Protein AF-A0A1F9BXY5-F1 (afdb_monomer_lite)

Sequence (363 aa):
MAEPPRPESQDQPPSSEATSPSQEPRFDEAEFLRKTFDRSIQEMERSRTFFEKLLKWTYGSLALLITVGIGLFGFFWFKSWSDVKKQMEDELTKTKGAIVEEGRKTIAETENDIRDKAANIFKEESIKKYVREIAKEKTESELSGLIKQAVNDKVAAQIKAEEPQIRNTVISESKKAVADLNPFISSEVRAEVQKQSSESLEPLRQQVENYQEVLNVSTMALLARNGDGVAYDQIQRIAASATKDSVTKVICLSTINQIFVEMNSGIYAGRSFTEERSVEEMNKLLDDPNAIIRWAAVDGLAGKKDKSIVPKLIIICNQDKYLWVRRAAYEALRQLTNQKFENFRQDQWNKWWEQNKESWPPK

Secondary structure (DSSP, 8-state):
-PPPPPPP-PPPPP--------------HHHHHHHHHHHHHHHHHHHHHHHHHHHHHHHHHHHHHHHHHHHHHHHSSSSSSHHHHHHHHHHHTTSSSSSSSSSSSSSSSSHHHHHHHHHHHTT-HHHHHHHHHHHHHHHHHHHHHHHHHHHHHHHHHHHHHHHHHHHHHHHHHHHHHHHHHHHHHHHHHHHHHHHHHHHHHHHHHHHHHHHHHHHHHHHHHHHHHTTBHHHHHHHHHHHHSS-SS-HHHHHHHHHHHHHHHHHHSGGG-----SS---HHHHHHHTT-S-HHHHHHHHHHHHHTT-GGGHHHHHHHHHH-SBHHHHHHHHHHHHHHH---PPTT-HHHHHHHHHHHGGG-S--

Foldseek 3Di:
DDDDDDDDDDDDDDPDPPPDPPPDPDPPVVVVVVVVVVVVVVVVVVVVVVVVVVVVVVVVVVVVVVVVVVVVVVVPPPDDPVVVVVVVVVVVVVVVPPPPPPPPPPPPPVPVVVVVVVVPPPPDPVVVVVCVVVVVVCCVPVVVVVVVVVVVVVVVVVCVVCVVVVVVVVVVVVVVVCVVCVVVVVVVVVVVVVVVCCVVCVVVVVVVVLVVLQVVLLVLLVCVLVFFPVSLVVLVVVLPDPPPDRPSNVSSVVSNVVSLVVLPDCVLPADADPDDDDLVRLLVQCPPPDLNSVRNSLQNNLVVLPQVCLVVLLVCLVDPRGLSSNQSSVVSNCSNVVDPDRRSPNVVSVVVCVVCVVCPPPD

Radius of gyration: 58.58 Å; chains: 1; bounding box: 116×78×179 Å

Structure (mmCIF, N/CA/C/O backbone):
data_AF-A0A1F9BXY5-F1
#
_entry.id   AF-A0A1F9BXY5-F1
#
loop_
_atom_site.group_PDB
_atom_site.id
_atom_site.type_symbol
_atom_site.label_atom_id
_atom_site.label_alt_id
_atom_site.label_comp_id
_atom_site.label_asym_id
_atom_site.label_entity_id
_atom_site.label_seq_id
_atom_site.pdbx_PDB_ins_code
_atom_site.Cartn_x
_atom_site.Cartn_y
_atom_site.Cartn_z
_atom_site.occupancy
_atom_site.B_iso_or_equiv
_atom_site.auth_seq_id
_atom_site.auth_comp_id
_atom_site.auth_asym_id
_atom_site.auth_atom_id
_atom_site.pdbx_PDB_model_num
ATOM 1 N N . MET A 1 1 ? -23.231 60.868 58.628 1.00 50.28 1 MET A N 1
ATOM 2 C CA . MET A 1 1 ? -22.861 59.441 58.516 1.00 50.28 1 MET A CA 1
ATOM 3 C C . MET A 1 1 ? -22.163 59.273 57.185 1.00 50.28 1 MET A C 1
ATOM 5 O O . MET A 1 1 ? -22.678 59.768 56.194 1.00 50.28 1 MET A O 1
ATOM 9 N N . ALA A 1 2 ? -20.940 58.756 57.235 1.00 46.72 2 ALA A N 1
ATOM 10 C CA . ALA A 1 2 ? -19.924 58.882 56.199 1.00 46.72 2 ALA A CA 1
ATOM 11 C C . ALA A 1 2 ? -20.180 57.971 54.990 1.00 46.72 2 ALA A C 1
ATOM 13 O O . ALA A 1 2 ? -20.586 56.821 55.138 1.00 46.72 2 ALA A O 1
ATOM 14 N N . GLU A 1 3 ? -19.918 58.528 53.814 1.00 55.94 3 GLU A N 1
ATOM 15 C CA . GLU A 1 3 ? -19.952 57.888 52.503 1.00 55.94 3 GLU A CA 1
ATOM 16 C C . GLU A 1 3 ? -18.684 57.023 52.323 1.00 55.94 3 GLU A C 1
ATOM 18 O O . GLU A 1 3 ? -17.586 57.500 52.632 1.00 55.94 3 GLU A O 1
ATOM 23 N N . PRO A 1 4 ? -18.787 55.749 51.902 1.00 67.19 4 PRO A N 1
ATOM 24 C CA . PRO A 1 4 ? -17.620 54.886 51.745 1.00 67.19 4 PRO A CA 1
ATOM 25 C C . PRO A 1 4 ? -16.850 55.184 50.442 1.00 67.19 4 PRO A C 1
ATOM 27 O O . PRO A 1 4 ? -17.446 55.610 49.450 1.00 67.19 4 PRO A O 1
ATOM 30 N N . PRO A 1 5 ? -15.523 54.951 50.421 1.00 65.25 5 PRO A N 1
ATOM 31 C CA . PRO A 1 5 ? -14.663 55.333 49.311 1.00 65.25 5 PRO A CA 1
ATOM 32 C C . PRO A 1 5 ? -14.839 54.426 48.086 1.00 65.25 5 PRO A C 1
ATOM 34 O O . PRO A 1 5 ? -15.021 53.213 48.179 1.00 65.25 5 PRO A O 1
ATOM 37 N N . ARG A 1 6 ? -14.752 55.069 46.920 1.00 58.41 6 ARG A N 1
ATOM 38 C CA . ARG A 1 6 ? -14.778 54.494 45.572 1.00 58.41 6 ARG A CA 1
ATOM 39 C C . ARG A 1 6 ? -13.511 53.642 45.341 1.00 58.41 6 ARG A C 1
ATOM 41 O O . ARG A 1 6 ? -12.425 54.160 45.595 1.00 58.41 6 ARG A O 1
ATOM 48 N N . PRO A 1 7 ? -13.607 52.386 44.864 1.00 60.38 7 PRO A N 1
ATOM 49 C CA . PRO A 1 7 ? -12.427 51.571 44.602 1.00 60.38 7 PRO A CA 1
ATOM 50 C C . PRO A 1 7 ? -11.680 52.027 43.342 1.00 60.38 7 PRO A C 1
ATOM 52 O O . PRO A 1 7 ? -12.278 52.460 42.354 1.00 60.38 7 PRO A O 1
ATOM 55 N N . GLU A 1 8 ? -10.358 51.929 43.456 1.00 54.09 8 GLU A N 1
ATOM 56 C CA . GLU A 1 8 ? -9.311 52.264 42.497 1.00 54.09 8 GLU A CA 1
ATOM 57 C C . GLU A 1 8 ? -9.482 51.592 41.131 1.00 54.09 8 GLU A C 1
ATOM 59 O O . GLU A 1 8 ? -9.933 50.452 41.006 1.00 54.09 8 GLU A O 1
ATOM 64 N N . SER A 1 9 ? -9.073 52.332 40.100 1.00 51.09 9 SER A N 1
ATOM 65 C CA . SER A 1 9 ? -8.958 51.875 38.722 1.00 51.09 9 SER A CA 1
ATOM 66 C C . SER A 1 9 ? -7.966 50.719 38.621 1.00 51.09 9 SER A C 1
ATOM 68 O O . SER A 1 9 ? -6.767 50.907 38.822 1.00 51.09 9 SER A O 1
ATOM 70 N N . GLN A 1 10 ? -8.465 49.538 38.266 1.00 48.59 10 GLN A N 1
ATOM 71 C CA . GLN A 1 10 ? -7.627 48.452 37.776 1.00 48.59 10 GLN A CA 1
ATOM 72 C C . GLN A 1 10 ? -7.055 48.831 36.409 1.00 48.59 10 GLN A C 1
ATOM 74 O O . GLN A 1 10 ? -7.800 49.112 35.467 1.00 48.59 10 GLN A O 1
ATOM 79 N N . ASP A 1 11 ? -5.728 48.820 36.339 1.00 50.06 11 ASP A N 1
ATOM 80 C CA . ASP A 1 11 ? -4.933 48.879 35.123 1.00 50.06 11 ASP A CA 1
ATOM 81 C C . ASP A 1 11 ? -5.450 47.874 34.085 1.00 50.06 11 ASP A C 1
ATOM 83 O O . ASP A 1 11 ? -5.415 46.656 34.282 1.00 50.06 11 ASP A O 1
ATOM 87 N N . GLN A 1 12 ? -5.925 48.397 32.955 1.00 49.09 12 GLN A N 1
ATOM 88 C CA . GLN A 1 12 ? -6.095 47.604 31.747 1.00 49.09 12 GLN A CA 1
ATOM 89 C C . GLN A 1 12 ? -4.702 47.244 31.210 1.00 49.09 12 GLN A C 1
ATOM 91 O O . GLN A 1 12 ? -3.894 48.148 30.978 1.00 49.09 12 GLN A O 1
ATOM 96 N N . PRO A 1 13 ? -4.394 45.956 30.977 1.00 56.66 13 PRO A N 1
ATOM 97 C CA . PRO A 1 13 ? -3.186 45.589 30.257 1.00 56.66 13 PRO A CA 1
ATOM 98 C C . PRO A 1 13 ? -3.260 46.134 28.820 1.00 56.66 13 PRO A C 1
ATOM 100 O O . PRO A 1 13 ? -4.356 46.237 28.259 1.00 56.66 13 PRO A O 1
ATOM 103 N N . PRO A 1 14 ? -2.115 46.489 28.211 1.00 52.28 14 PRO A N 1
ATOM 104 C CA . PRO A 1 14 ? -2.084 47.032 26.863 1.00 52.28 14 PRO A CA 1
ATOM 105 C C . PRO A 1 14 ? -2.725 46.043 25.891 1.00 52.28 14 PRO A C 1
ATOM 107 O O . PRO A 1 14 ? -2.375 44.862 25.859 1.00 52.28 14 PRO A O 1
ATOM 110 N N . SER A 1 15 ? -3.672 46.552 25.105 1.00 50.75 15 SER A N 1
ATOM 111 C CA . SER A 1 15 ? -4.264 45.879 23.958 1.00 50.75 15 SER A CA 1
ATOM 112 C C . SER A 1 15 ? -3.163 45.239 23.119 1.00 50.75 15 SER A C 1
ATOM 114 O O . SER A 1 15 ? -2.385 45.929 22.465 1.00 50.75 15 SER A O 1
ATOM 116 N N . SER A 1 16 ? -3.096 43.909 23.158 1.00 50.72 16 SER A N 1
ATOM 117 C CA . SER A 1 16 ? -2.352 43.110 22.196 1.00 50.72 16 SER A CA 1
ATOM 118 C C . SER A 1 16 ? -2.900 43.455 20.815 1.00 50.72 16 SER A C 1
ATOM 120 O O . SER A 1 16 ? -3.996 43.032 20.448 1.00 50.72 16 SER A O 1
ATOM 122 N N . GLU A 1 17 ? -2.146 44.255 20.062 1.00 48.25 17 GLU A N 1
ATOM 123 C CA . GLU A 1 17 ? -2.286 44.351 18.616 1.00 48.25 17 GLU A CA 1
ATOM 124 C C . GLU A 1 17 ? -2.226 42.928 18.068 1.00 48.25 17 GLU A C 1
ATOM 126 O O . GLU A 1 17 ? -1.191 42.258 18.110 1.00 48.25 17 GLU A O 1
ATOM 131 N N . ALA A 1 18 ? -3.381 42.447 17.617 1.00 47.34 18 ALA A N 1
ATOM 132 C CA . ALA A 1 18 ? -3.504 41.221 16.864 1.00 47.34 18 ALA A CA 1
ATOM 133 C C . ALA A 1 18 ? -2.696 41.398 15.577 1.00 47.34 18 ALA A C 1
ATOM 135 O O . ALA A 1 18 ? -3.162 41.973 14.591 1.00 47.34 18 ALA A O 1
ATOM 136 N N . THR A 1 19 ? -1.454 40.923 15.601 1.00 52.34 19 THR A N 1
ATOM 137 C CA . THR A 1 19 ? -0.669 40.699 14.398 1.00 52.34 19 THR A CA 1
ATOM 138 C C . THR A 1 19 ? -1.460 39.686 13.587 1.00 52.34 19 THR A C 1
ATOM 140 O O . THR A 1 19 ? -1.608 38.529 13.982 1.00 52.34 19 THR A O 1
ATOM 143 N N . SER A 1 20 ? -2.070 40.164 12.502 1.00 53.38 20 SER A N 1
ATOM 144 C CA . SER A 1 20 ? -2.793 39.317 11.560 1.00 53.38 20 SER A CA 1
ATOM 145 C C . SER A 1 20 ? -1.890 38.144 11.183 1.00 53.38 20 SER A C 1
ATOM 147 O O . SER A 1 20 ? -0.722 38.389 10.863 1.00 53.38 20 SER A O 1
ATOM 149 N N . PRO A 1 21 ? -2.381 36.892 11.235 1.00 51.94 21 PRO A N 1
ATOM 150 C CA . PRO A 1 21 ? -1.588 35.751 10.820 1.00 51.94 21 PRO A CA 1
ATOM 151 C C . PRO A 1 21 ? -1.156 36.013 9.383 1.00 51.94 21 PRO A C 1
ATOM 153 O O . PRO A 1 21 ? -1.993 36.175 8.492 1.00 51.94 21 PRO A O 1
ATOM 156 N N . SER A 1 22 ? 0.156 36.131 9.192 1.00 54.97 22 SER A N 1
ATOM 157 C CA . SER A 1 22 ? 0.797 36.142 7.889 1.00 54.97 22 SER A CA 1
ATOM 158 C C . SER A 1 22 ? 0.206 34.985 7.102 1.00 54.97 22 SER A C 1
ATOM 160 O O . SER A 1 22 ? 0.435 33.825 7.446 1.00 54.97 22 SER A O 1
ATOM 162 N N . GLN A 1 23 ? -0.627 35.314 6.114 1.00 50.53 23 GLN A N 1
ATOM 163 C CA . GLN A 1 23 ? -1.172 34.355 5.172 1.00 50.53 23 GLN A CA 1
ATOM 164 C C . GLN A 1 23 ? 0.026 33.707 4.490 1.00 50.53 23 GLN A C 1
ATOM 166 O O . GLN A 1 23 ? 0.647 34.304 3.611 1.00 50.53 23 GLN A O 1
ATOM 171 N N . GLU A 1 24 ? 0.401 32.516 4.953 1.00 52.12 24 GLU A N 1
ATOM 172 C CA . GLU A 1 24 ? 1.367 31.701 4.241 1.00 52.12 24 GLU A CA 1
ATOM 173 C C . GLU A 1 24 ? 0.832 31.505 2.819 1.00 52.12 24 GLU A C 1
ATOM 175 O O . GLU A 1 24 ? -0.366 31.235 2.647 1.00 52.12 24 GLU A O 1
ATOM 180 N N . PRO A 1 25 ? 1.671 31.709 1.790 1.00 59.12 25 PRO A N 1
ATOM 181 C CA . PRO A 1 25 ? 1.245 31.608 0.408 1.00 59.12 25 PRO A CA 1
ATOM 182 C C . PRO A 1 25 ? 0.714 30.197 0.175 1.00 59.12 25 PRO A C 1
ATOM 184 O O . PRO A 1 25 ? 1.461 29.220 0.143 1.00 59.12 25 PRO A O 1
ATOM 187 N N . ARG A 1 26 ? -0.610 30.095 0.057 1.00 62.00 26 ARG A N 1
ATOM 188 C CA . ARG A 1 26 ? -1.308 28.849 -0.227 1.00 62.00 26 ARG A CA 1
ATOM 189 C C . ARG A 1 26 ? -0.853 28.401 -1.610 1.00 62.00 26 ARG A C 1
ATOM 191 O O . ARG A 1 26 ? -1.207 29.027 -2.603 1.00 62.00 26 ARG A O 1
ATOM 198 N N . PHE A 1 27 ? -0.013 27.371 -1.649 1.00 70.50 27 PHE A N 1
ATOM 199 C CA . PHE A 1 27 ? 0.477 26.787 -2.889 1.00 70.50 27 PHE A CA 1
ATOM 200 C C . PHE A 1 27 ? -0.721 26.269 -3.688 1.00 70.50 27 PHE A C 1
ATOM 202 O O . PHE A 1 27 ? -1.355 25.283 -3.309 1.00 70.50 27 PHE A O 1
ATOM 209 N N . ASP A 1 28 ? -1.075 26.988 -4.751 1.00 83.12 28 ASP A N 1
ATOM 210 C CA . ASP A 1 28 ? -2.135 26.589 -5.663 1.00 83.12 28 ASP A CA 1
ATOM 211 C C . ASP A 1 28 ? -1.575 25.524 -6.612 1.00 83.12 28 ASP A C 1
ATOM 213 O O . ASP A 1 28 ? -0.923 25.804 -7.621 1.00 83.12 28 ASP A O 1
ATOM 217 N N . GLU A 1 29 ? -1.793 24.268 -6.235 1.00 71.50 29 GLU A N 1
ATOM 218 C CA . GLU A 1 29 ? -1.352 23.101 -6.993 1.00 71.50 29 GLU A CA 1
ATOM 219 C C . GLU A 1 29 ? -1.943 23.089 -8.414 1.00 71.50 29 GLU A C 1
ATOM 221 O O . GLU A 1 29 ? -1.276 22.664 -9.360 1.00 71.50 29 GLU A O 1
ATOM 226 N N . ALA A 1 30 ? -3.147 23.641 -8.609 1.00 72.38 30 ALA A N 1
ATOM 227 C CA . ALA A 1 30 ? -3.754 23.750 -9.931 1.00 72.38 30 ALA A CA 1
ATOM 228 C C . ALA A 1 30 ? -3.053 24.814 -10.792 1.00 72.38 30 ALA A C 1
ATOM 230 O O . ALA A 1 30 ? -2.856 24.604 -11.993 1.00 72.38 30 ALA A O 1
ATOM 231 N N . GLU A 1 31 ? -2.631 25.930 -10.194 1.00 82.50 31 GLU A N 1
ATOM 232 C CA . GLU A 1 31 ? -1.829 26.950 -10.878 1.00 82.50 31 GLU A CA 1
ATOM 233 C C . GLU A 1 31 ? -0.440 26.413 -11.254 1.00 82.50 31 GLU A C 1
ATOM 235 O O . GLU A 1 31 ? 0.028 26.612 -12.380 1.00 82.50 31 GLU A O 1
ATOM 240 N N . PHE A 1 32 ? 0.198 25.659 -10.355 1.00 80.75 32 PHE A N 1
ATOM 241 C CA . PHE A 1 32 ? 1.487 25.023 -10.624 1.00 80.75 32 PHE A CA 1
ATOM 242 C C . PHE A 1 32 ? 1.403 23.998 -11.768 1.00 80.75 32 PHE A C 1
ATOM 244 O O . PHE A 1 32 ? 2.246 24.010 -12.674 1.00 80.75 32 PHE A O 1
ATOM 251 N N . LEU A 1 33 ? 0.368 23.150 -11.778 1.00 69.69 33 LEU A N 1
ATOM 252 C CA . LEU A 1 33 ? 0.146 22.164 -12.841 1.00 69.69 33 LEU A CA 1
ATOM 253 C C . LEU A 1 33 ? -0.157 22.823 -14.193 1.00 69.69 33 LEU A C 1
ATOM 255 O O . LEU A 1 33 ? 0.393 22.408 -15.211 1.00 69.69 33 LEU A O 1
ATOM 259 N N . ARG A 1 34 ? -0.952 23.900 -14.226 1.00 78.31 34 ARG A N 1
ATOM 260 C CA . ARG A 1 34 ? -1.161 24.679 -15.461 1.00 78.31 34 ARG A CA 1
ATOM 261 C C . ARG A 1 34 ? 0.139 25.288 -15.972 1.00 78.31 34 ARG A C 1
ATOM 263 O O . ARG A 1 34 ? 0.472 25.129 -17.138 1.00 78.31 34 ARG A O 1
ATOM 270 N N . LYS A 1 35 ? 0.930 25.901 -15.090 1.00 82.31 35 LYS A N 1
ATOM 271 C CA . LYS A 1 35 ? 2.196 26.548 -15.460 1.00 82.31 35 LYS A CA 1
ATOM 272 C C . LYS A 1 35 ? 3.249 25.561 -15.970 1.00 82.31 35 LYS A C 1
ATOM 274 O O . LYS A 1 35 ? 4.035 25.898 -16.855 1.00 82.31 35 LYS A O 1
ATOM 279 N N . THR A 1 36 ? 3.291 24.354 -15.408 1.00 69.12 36 THR A N 1
ATOM 280 C CA . THR A 1 36 ? 4.184 23.279 -15.873 1.00 69.12 36 THR A CA 1
ATOM 281 C C . THR A 1 36 ? 3.714 22.693 -17.201 1.00 69.12 36 THR A C 1
ATOM 283 O O . THR A 1 36 ? 4.535 22.511 -18.102 1.00 69.12 36 THR A O 1
ATOM 286 N N . PHE A 1 37 ? 2.405 22.497 -17.373 1.00 76.19 37 PHE A N 1
ATOM 287 C CA . PHE A 1 37 ? 1.822 22.054 -18.638 1.00 76.19 37 PHE A CA 1
ATOM 288 C C . PHE A 1 37 ? 2.046 23.076 -19.765 1.00 76.19 37 PHE A C 1
ATOM 290 O O . PHE A 1 37 ? 2.542 22.710 -20.831 1.00 76.19 37 PHE A O 1
ATOM 297 N N . ASP A 1 38 ? 1.817 24.365 -19.507 1.00 81.88 38 ASP A N 1
ATOM 298 C CA . ASP A 1 38 ? 2.050 25.444 -20.475 1.00 81.88 38 ASP A CA 1
ATOM 299 C C . ASP A 1 38 ? 3.529 25.551 -20.873 1.00 81.88 38 ASP A C 1
ATOM 301 O O . ASP A 1 38 ? 3.846 25.740 -22.049 1.00 81.88 38 ASP A O 1
ATOM 305 N N . ARG A 1 39 ? 4.460 25.352 -19.924 1.00 79.69 39 ARG A N 1
ATOM 306 C CA . ARG A 1 39 ? 5.897 25.255 -20.235 1.00 79.69 39 ARG A CA 1
ATOM 307 C C . ARG A 1 39 ? 6.204 24.089 -21.169 1.00 79.69 39 ARG A C 1
ATOM 309 O O . ARG A 1 39 ? 6.971 24.271 -22.110 1.00 79.69 39 ARG A O 1
ATOM 316 N N . SER A 1 40 ? 5.597 22.925 -20.938 1.00 60.88 40 SER A N 1
ATOM 317 C CA . SER A 1 40 ? 5.818 21.745 -21.781 1.00 60.88 40 SER A CA 1
ATOM 318 C C . SER A 1 40 ? 5.298 21.949 -23.209 1.00 60.88 40 SER A C 1
ATOM 320 O O . SER A 1 40 ? 5.996 21.620 -24.169 1.00 60.88 40 SER A O 1
ATOM 322 N N . ILE A 1 41 ? 4.134 22.593 -23.371 1.00 69.81 41 ILE A N 1
ATOM 323 C CA . ILE A 1 41 ? 3.590 22.957 -24.687 1.00 69.81 41 ILE A CA 1
ATOM 324 C C . ILE A 1 41 ? 4.508 23.969 -25.378 1.00 69.81 41 ILE A C 1
ATOM 326 O O . ILE A 1 41 ? 4.848 23.798 -26.550 1.00 69.81 41 ILE A O 1
ATOM 330 N N . GLN A 1 42 ? 4.981 24.979 -24.647 1.00 84.12 42 GLN A N 1
ATOM 331 C CA . GLN A 1 42 ? 5.884 25.992 -25.187 1.00 84.12 42 GLN A CA 1
ATOM 332 C C . GLN A 1 42 ? 7.238 25.399 -25.629 1.00 84.12 42 GLN A C 1
ATOM 334 O O . GLN A 1 42 ? 7.800 25.813 -26.647 1.00 84.12 42 GLN A O 1
ATOM 339 N N . GLU A 1 43 ? 7.769 24.411 -24.905 1.00 72.81 43 GLU A N 1
ATOM 340 C CA . GLU A 1 43 ? 8.980 23.679 -25.299 1.00 72.81 43 GLU A CA 1
ATOM 341 C C . GLU A 1 43 ? 8.748 22.759 -26.506 1.00 72.81 43 GLU A C 1
ATOM 343 O O . GLU A 1 43 ? 9.620 22.661 -27.378 1.00 72.81 43 GLU A O 1
ATOM 348 N N . MET A 1 44 ? 7.557 22.164 -26.630 1.00 64.31 44 MET A N 1
ATOM 349 C CA . MET A 1 44 ? 7.150 21.405 -27.818 1.00 64.31 44 MET A CA 1
ATOM 350 C C . MET A 1 44 ? 7.059 22.298 -29.064 1.00 64.31 44 MET A C 1
ATOM 352 O O . MET A 1 44 ? 7.536 21.915 -30.134 1.00 64.31 44 MET A O 1
ATOM 356 N N . GLU A 1 45 ? 6.519 23.512 -28.942 1.00 73.94 45 GLU A N 1
ATOM 357 C CA . GLU A 1 45 ? 6.463 24.480 -30.045 1.00 73.94 45 GLU A CA 1
ATOM 358 C C . GLU A 1 45 ? 7.857 24.987 -30.448 1.00 73.94 45 GLU A C 1
ATOM 360 O O . GLU A 1 45 ? 8.176 25.085 -31.641 1.00 73.94 45 GLU A O 1
ATOM 365 N N . ARG A 1 46 ? 8.744 25.239 -29.473 1.00 76.56 46 ARG A N 1
ATOM 366 C CA . ARG A 1 46 ? 10.159 25.554 -29.750 1.00 76.56 46 ARG A CA 1
ATOM 367 C C . ARG A 1 46 ? 10.879 24.398 -30.439 1.00 76.56 46 ARG A C 1
ATOM 369 O O . ARG A 1 46 ? 11.631 24.628 -31.382 1.00 76.56 46 ARG A O 1
ATOM 376 N N . SER A 1 47 ? 10.607 23.162 -30.031 1.00 68.12 47 SER A N 1
ATOM 377 C CA . SER A 1 47 ? 11.176 21.968 -30.664 1.00 68.12 47 SER A CA 1
ATOM 378 C C . SER A 1 47 ? 10.681 21.808 -32.100 1.00 68.12 47 SER A C 1
ATOM 380 O O . SER A 1 47 ? 11.478 21.592 -33.009 1.00 68.12 47 SER A O 1
ATOM 382 N N . ARG A 1 48 ? 9.383 22.014 -32.350 1.00 74.88 48 ARG A N 1
ATOM 383 C CA . ARG A 1 48 ? 8.805 21.963 -33.699 1.00 74.88 48 ARG A CA 1
ATOM 384 C C . ARG A 1 48 ? 9.406 23.021 -34.625 1.00 74.88 48 ARG A C 1
ATOM 386 O O . ARG A 1 48 ? 9.792 22.703 -35.747 1.00 74.88 48 ARG A O 1
ATOM 393 N N . THR A 1 49 ? 9.545 24.259 -34.154 1.00 76.25 49 THR A N 1
ATOM 394 C CA . THR A 1 49 ? 10.161 25.338 -34.947 1.00 76.25 49 THR A CA 1
ATOM 395 C C . THR A 1 49 ? 11.659 25.119 -35.175 1.00 76.25 49 THR A C 1
ATOM 397 O O . THR A 1 49 ? 12.171 25.468 -36.242 1.00 76.25 49 THR A O 1
ATOM 400 N N . PHE A 1 50 ? 12.363 24.498 -34.224 1.00 80.00 50 PHE A N 1
ATOM 401 C CA . PHE A 1 50 ? 13.742 24.051 -34.410 1.00 80.00 50 PHE A CA 1
ATOM 402 C C . PHE A 1 50 ? 13.841 22.962 -35.487 1.00 80.00 50 PHE A C 1
ATOM 404 O O . PHE A 1 50 ? 14.648 23.105 -36.403 1.00 80.00 50 PHE A O 1
ATOM 411 N N . PHE A 1 51 ? 12.983 21.936 -35.453 1.00 69.56 51 PHE A N 1
ATOM 412 C CA . PHE A 1 51 ? 12.948 20.888 -36.479 1.00 69.56 51 PHE A CA 1
ATOM 413 C C . PHE A 1 51 ? 12.571 21.426 -37.862 1.00 69.56 51 PHE A C 1
ATOM 415 O O . PHE A 1 51 ? 13.198 21.043 -38.845 1.00 69.56 51 PHE A O 1
ATOM 422 N N . GLU A 1 52 ? 11.620 22.358 -37.962 1.00 79.12 52 GLU A N 1
ATOM 423 C CA . GLU A 1 52 ? 11.296 23.013 -39.236 1.00 79.12 52 GLU A CA 1
ATOM 424 C C . GLU A 1 52 ? 12.477 23.821 -39.790 1.00 79.12 52 GLU A C 1
ATOM 426 O O . GLU A 1 52 ? 12.730 23.797 -40.997 1.00 79.12 52 GLU A O 1
ATOM 431 N N . LYS A 1 53 ? 13.235 24.514 -38.928 1.00 79.44 53 LYS A N 1
ATOM 432 C CA . LYS A 1 53 ? 14.464 25.209 -39.338 1.00 79.44 53 LYS A CA 1
ATOM 433 C C . LYS A 1 53 ? 15.552 24.224 -39.753 1.00 79.44 53 LYS A C 1
ATOM 435 O O . LYS A 1 53 ? 16.163 24.438 -40.794 1.00 79.44 53 LYS A O 1
ATOM 440 N N . LEU A 1 54 ? 15.754 23.146 -38.996 1.00 75.00 54 LEU A N 1
ATOM 441 C CA . LEU A 1 54 ? 16.732 22.099 -39.293 1.00 75.00 54 LEU A CA 1
ATOM 442 C C . LEU A 1 54 ? 16.427 21.425 -40.639 1.00 75.00 54 LEU A C 1
ATOM 444 O O . LEU A 1 54 ? 17.331 21.278 -41.459 1.00 75.00 54 LEU A O 1
ATOM 448 N N . LEU A 1 55 ? 15.157 21.093 -40.898 1.00 70.25 55 LEU A N 1
ATOM 449 C CA . LEU A 1 55 ? 14.677 20.547 -42.172 1.00 70.25 55 LEU A CA 1
ATOM 450 C C . LEU A 1 55 ? 14.879 21.541 -43.318 1.00 70.25 55 LEU A C 1
ATOM 452 O O . LEU A 1 55 ? 15.432 21.176 -44.349 1.00 70.25 55 LEU A O 1
ATOM 456 N N . LYS A 1 56 ? 14.512 22.818 -43.147 1.00 75.50 56 LYS A N 1
ATOM 457 C CA . LYS A 1 56 ? 14.763 23.845 -44.175 1.00 75.50 56 LYS A CA 1
ATOM 458 C C . LYS A 1 56 ? 16.256 24.020 -44.465 1.00 75.50 56 LYS A C 1
ATOM 460 O O . LYS A 1 56 ? 16.626 24.200 -45.622 1.00 75.50 56 LYS A O 1
ATOM 465 N N . TRP A 1 57 ? 17.114 23.934 -43.448 1.00 70.94 57 TRP A N 1
ATOM 466 C CA . TRP A 1 57 ? 18.564 24.056 -43.611 1.00 70.94 57 TRP A CA 1
ATOM 467 C C . TRP A 1 57 ? 19.185 22.827 -44.284 1.00 70.94 57 TRP A C 1
ATOM 469 O O . TRP A 1 57 ? 20.043 22.981 -45.147 1.00 70.94 57 TRP A O 1
ATOM 479 N N . THR A 1 58 ? 18.709 21.620 -43.962 1.00 66.81 58 THR A N 1
ATOM 480 C CA . THR A 1 58 ? 19.143 20.374 -44.621 1.00 66.81 58 THR A CA 1
ATOM 481 C C . THR A 1 58 ? 18.643 20.268 -46.059 1.00 66.81 58 THR A C 1
ATOM 483 O O . THR A 1 58 ? 19.416 19.898 -46.936 1.00 66.81 58 THR A O 1
ATOM 486 N N . TYR A 1 59 ? 17.402 20.667 -46.355 1.00 72.06 59 TYR A N 1
ATOM 487 C CA . TYR A 1 59 ? 16.936 20.786 -47.742 1.00 72.06 59 TYR A CA 1
ATOM 488 C C . TYR A 1 59 ? 17.713 21.860 -48.510 1.00 72.06 59 TYR A C 1
ATOM 490 O O . TYR A 1 59 ? 18.052 21.648 -49.671 1.00 72.06 59 TYR A O 1
ATOM 498 N N . GLY A 1 60 ? 18.046 22.983 -47.865 1.00 76.31 60 GLY A N 1
ATOM 499 C CA . GLY A 1 60 ? 18.874 24.035 -48.452 1.00 76.31 60 GLY A CA 1
ATOM 500 C C . GLY A 1 60 ? 20.295 23.567 -48.776 1.00 76.31 60 GLY A C 1
ATOM 501 O O . GLY A 1 60 ? 20.777 23.815 -49.879 1.00 76.31 60 GLY A O 1
ATOM 502 N N . SER A 1 61 ? 20.955 22.845 -47.864 1.00 71.19 61 SER A N 1
ATOM 503 C CA . SER A 1 61 ? 22.305 22.314 -48.094 1.00 71.19 61 SER A CA 1
ATOM 504 C C . SER A 1 61 ? 22.319 21.190 -49.133 1.00 71.19 61 SER A C 1
ATOM 506 O O . SER A 1 61 ? 23.218 21.150 -49.972 1.00 71.19 61 SER A O 1
ATOM 508 N N . LEU A 1 62 ? 21.294 20.333 -49.153 1.00 61.09 62 LEU A N 1
ATOM 509 C CA . LEU A 1 62 ? 21.141 19.288 -50.165 1.00 61.09 62 LEU A CA 1
ATOM 510 C C . LEU A 1 62 ? 20.848 19.884 -51.553 1.00 61.09 62 LEU A C 1
ATOM 512 O O . LEU A 1 62 ? 21.451 19.467 -52.539 1.00 61.09 62 LEU A O 1
ATOM 516 N N . ALA A 1 63 ? 19.990 20.905 -51.635 1.00 69.62 63 ALA A N 1
ATOM 517 C CA . ALA A 1 63 ? 19.737 21.642 -52.872 1.00 69.62 63 ALA A CA 1
ATOM 518 C C . ALA A 1 63 ? 20.997 22.370 -53.360 1.00 69.62 63 ALA A C 1
ATOM 520 O O . ALA A 1 63 ? 21.266 22.372 -54.559 1.00 69.62 63 ALA A O 1
ATOM 521 N N . LEU A 1 64 ? 21.811 22.925 -52.456 1.00 72.69 64 LEU A N 1
ATOM 522 C CA . LEU A 1 64 ? 23.090 23.546 -52.801 1.00 72.69 64 LEU A CA 1
ATOM 523 C C . LEU A 1 64 ? 24.092 22.513 -53.338 1.00 72.69 64 LEU A C 1
ATOM 525 O O . LEU A 1 64 ? 24.733 22.775 -54.349 1.00 72.69 64 LEU A O 1
ATOM 529 N N . LEU A 1 65 ? 24.174 21.315 -52.748 1.00 64.19 65 LEU A N 1
ATOM 530 C CA . LEU A 1 65 ? 25.016 20.225 -53.260 1.00 64.19 65 LEU A CA 1
ATOM 531 C C . LEU A 1 65 ? 24.557 19.720 -54.634 1.00 64.19 65 LEU A C 1
ATOM 533 O O . LEU A 1 65 ? 25.391 19.484 -55.505 1.00 64.19 65 LEU A O 1
ATOM 537 N N . ILE A 1 66 ? 23.246 19.614 -54.864 1.00 67.31 66 ILE A N 1
ATOM 538 C CA . ILE A 1 66 ? 22.687 19.250 -56.175 1.00 67.31 66 ILE A CA 1
ATOM 539 C C . ILE A 1 66 ? 22.946 20.366 -57.196 1.00 67.31 66 ILE A C 1
ATOM 541 O O . ILE A 1 66 ? 23.330 20.083 -58.326 1.00 67.31 66 ILE A O 1
ATOM 545 N N . THR A 1 67 ? 22.817 21.634 -56.803 1.00 64.00 67 THR A N 1
ATOM 546 C CA . THR A 1 67 ? 23.055 22.787 -57.688 1.00 64.00 67 THR A CA 1
ATOM 547 C C . THR A 1 67 ? 24.540 22.946 -58.020 1.00 64.00 67 THR A C 1
ATOM 549 O O . THR A 1 67 ? 24.880 23.230 -59.163 1.00 64.00 67 THR A O 1
ATOM 552 N N . VAL A 1 68 ? 25.442 22.692 -57.067 1.00 67.62 68 VAL A N 1
ATOM 553 C CA . VAL A 1 68 ? 26.894 22.641 -57.305 1.00 67.62 68 VAL A CA 1
ATOM 554 C C . VAL A 1 68 ? 27.255 21.422 -58.158 1.00 67.62 68 VAL A C 1
ATOM 556 O O . VAL A 1 68 ? 28.069 21.545 -59.065 1.00 67.62 68 VAL A O 1
ATOM 559 N N . GLY A 1 69 ? 26.603 20.274 -57.960 1.00 60.25 69 GLY A N 1
ATOM 560 C CA . GLY A 1 69 ? 26.773 19.089 -58.805 1.00 60.25 69 GLY A CA 1
ATOM 561 C C . GLY A 1 69 ? 26.327 19.316 -60.252 1.00 60.25 69 GLY A C 1
ATOM 562 O O . GLY A 1 69 ? 27.062 18.984 -61.179 1.00 60.25 69 GLY A O 1
ATOM 563 N N . ILE A 1 70 ? 25.170 19.950 -60.458 1.00 56.84 70 ILE A N 1
ATOM 564 C CA . ILE A 1 70 ? 24.645 20.314 -61.784 1.00 56.84 70 ILE A CA 1
ATOM 565 C C . ILE A 1 70 ? 25.456 21.464 -62.399 1.00 56.84 70 ILE A C 1
ATOM 567 O O . ILE A 1 70 ? 25.676 21.469 -63.604 1.00 56.84 70 ILE A O 1
ATOM 571 N N . GLY A 1 71 ? 25.964 22.403 -61.597 1.00 54.06 71 GLY A N 1
ATOM 572 C CA . GLY A 1 71 ? 26.854 23.476 -62.048 1.00 54.06 71 GLY A CA 1
ATOM 573 C C . GLY A 1 71 ? 28.227 22.964 -62.486 1.00 54.06 71 GLY A C 1
ATOM 574 O O . GLY A 1 71 ? 28.734 23.388 -63.520 1.00 54.06 71 GLY A O 1
ATOM 575 N N . LEU A 1 72 ? 28.799 21.993 -61.768 1.00 48.59 72 LEU A N 1
ATOM 576 C CA . LEU A 1 72 ? 30.062 21.350 -62.141 1.00 48.59 72 LEU A CA 1
ATOM 577 C C . LEU A 1 72 ? 29.900 20.411 -63.350 1.00 48.59 72 LEU A C 1
ATOM 579 O O . LEU A 1 72 ? 30.798 20.357 -64.188 1.00 48.59 72 LEU A O 1
ATOM 583 N N . PHE A 1 73 ? 28.745 19.751 -63.511 1.00 47.62 73 PHE A N 1
ATOM 584 C CA . PHE A 1 73 ? 28.425 18.981 -64.724 1.00 47.62 73 PHE A CA 1
ATOM 585 C C . PHE A 1 73 ? 28.048 19.862 -65.930 1.00 47.62 73 PHE A C 1
ATOM 587 O O . PHE A 1 73 ? 28.373 19.520 -67.065 1.00 47.62 73 PHE A O 1
ATOM 594 N N . GLY A 1 74 ? 27.395 21.005 -65.710 1.00 50.81 74 GLY A N 1
ATOM 595 C CA . GLY A 1 74 ? 26.977 21.939 -66.759 1.00 50.81 74 GLY A CA 1
ATOM 596 C C . GLY A 1 74 ? 28.097 22.853 -67.264 1.00 50.81 74 GLY A C 1
ATOM 597 O O . GLY A 1 74 ? 28.064 23.278 -68.416 1.00 50.81 74 GLY A O 1
ATOM 598 N N . PHE A 1 75 ? 29.117 23.125 -66.444 1.00 48.00 75 PHE A N 1
ATOM 599 C CA . PHE A 1 75 ? 30.240 23.994 -66.816 1.00 48.00 75 PHE A CA 1
ATOM 600 C C . PHE A 1 75 ? 31.359 23.263 -67.578 1.00 48.00 75 PHE A C 1
ATOM 602 O O . PHE A 1 75 ? 32.054 23.887 -68.375 1.00 48.00 75 PHE A O 1
ATOM 609 N N . PHE A 1 76 ? 31.499 21.941 -67.420 1.00 43.06 76 PHE A N 1
ATOM 610 C CA . PHE A 1 76 ? 32.520 21.159 -68.135 1.00 43.06 76 PHE A CA 1
ATOM 611 C C . PHE A 1 76 ? 32.031 20.444 -69.402 1.00 43.06 76 PHE A C 1
ATOM 613 O O . PHE A 1 76 ? 32.835 19.777 -70.052 1.00 43.06 76 PHE A O 1
ATOM 620 N N . TRP A 1 77 ? 30.761 20.599 -69.810 1.00 44.25 77 TRP A N 1
ATOM 621 C CA . TRP A 1 77 ? 30.224 19.788 -70.914 1.00 44.25 77 TRP A CA 1
ATOM 622 C C . TRP A 1 77 ? 29.394 20.502 -71.992 1.00 44.25 77 TRP A C 1
ATOM 624 O O . TRP A 1 77 ? 28.602 19.851 -72.670 1.00 44.25 77 TRP A O 1
ATOM 634 N N . PHE A 1 78 ? 29.589 21.807 -72.232 1.00 40.09 78 PHE A N 1
ATOM 635 C CA . PHE A 1 78 ? 28.866 22.487 -73.327 1.00 40.09 78 PHE A CA 1
ATOM 636 C C . PHE A 1 78 ? 29.657 23.470 -74.205 1.00 40.09 78 PHE A C 1
ATOM 638 O O . PHE A 1 78 ? 29.076 24.386 -74.786 1.00 40.09 78 PHE A O 1
ATOM 645 N N . LYS A 1 79 ? 30.969 23.286 -74.408 1.00 46.81 79 LYS A N 1
ATOM 646 C CA . LYS A 1 79 ? 31.650 24.039 -75.478 1.00 46.81 79 LYS A CA 1
ATOM 647 C C . LYS A 1 79 ? 32.736 23.235 -76.191 1.00 46.81 79 LYS A C 1
ATOM 649 O O . LYS A 1 79 ? 33.700 22.804 -75.575 1.00 46.81 79 LYS A O 1
ATOM 654 N N . SER A 1 80 ? 32.566 23.123 -77.512 1.00 48.06 80 SER A N 1
ATOM 655 C CA . SER A 1 80 ? 33.511 22.606 -78.517 1.00 48.06 80 SER A CA 1
ATOM 656 C C . SER A 1 80 ? 33.525 21.093 -78.800 1.00 48.06 80 SER A C 1
ATOM 658 O O . SER A 1 80 ? 34.558 20.437 -78.731 1.00 48.06 80 SER A O 1
ATOM 660 N N . TRP A 1 81 ? 32.384 20.537 -79.222 1.00 46.59 81 TRP A N 1
ATOM 661 C CA . TRP A 1 81 ? 32.367 19.340 -80.092 1.00 46.59 81 TRP A CA 1
ATOM 662 C C . TRP A 1 81 ? 31.648 19.580 -81.434 1.00 46.59 81 TRP A C 1
ATOM 664 O O . TRP A 1 81 ? 31.837 18.823 -82.382 1.00 46.59 81 TRP A O 1
ATOM 674 N N . SER A 1 82 ? 30.888 20.673 -81.566 1.00 59.47 82 SER A N 1
ATOM 675 C CA . SER A 1 82 ? 30.265 21.078 -82.835 1.00 59.47 82 SER A CA 1
ATOM 676 C C . SER A 1 82 ? 31.188 21.893 -83.751 1.00 59.47 82 SER A C 1
ATOM 678 O O . SER A 1 82 ? 30.987 21.865 -84.962 1.00 59.47 82 SER A O 1
ATOM 680 N N . ASP A 1 83 ? 32.214 22.561 -83.207 1.00 55.41 83 ASP A N 1
ATOM 681 C CA . ASP A 1 83 ? 33.159 23.372 -83.999 1.00 55.41 83 ASP A CA 1
ATOM 682 C C . ASP A 1 83 ? 34.352 22.556 -84.525 1.00 55.41 83 ASP A C 1
ATOM 684 O O . ASP A 1 83 ? 34.807 22.781 -85.642 1.00 55.41 83 ASP A O 1
ATOM 688 N N . VAL A 1 84 ? 34.780 21.509 -83.811 1.00 53.09 84 VAL A N 1
ATOM 689 C CA . VAL A 1 84 ? 35.850 20.596 -84.270 1.00 53.09 84 VAL A CA 1
ATOM 690 C C . VAL A 1 84 ? 35.389 19.728 -85.450 1.00 53.09 84 VAL A C 1
ATOM 692 O O . VAL A 1 84 ? 36.176 19.405 -86.337 1.00 53.09 84 VAL A O 1
ATOM 695 N N . LYS A 1 85 ? 34.093 19.398 -85.517 1.00 52.56 85 LYS A N 1
ATOM 696 C CA . LYS A 1 85 ? 33.533 18.594 -86.612 1.00 52.56 85 LYS A CA 1
ATOM 697 C C . LYS A 1 85 ? 33.401 19.390 -87.918 1.00 52.56 85 LYS A C 1
ATOM 699 O O . LYS A 1 85 ? 33.653 18.839 -88.981 1.00 52.56 85 LYS A O 1
ATOM 704 N N . LYS A 1 86 ? 33.102 20.693 -87.834 1.00 55.59 86 LYS A N 1
ATOM 705 C CA . LYS A 1 86 ? 33.075 21.591 -89.003 1.00 55.59 86 LYS A CA 1
ATOM 706 C C . LYS A 1 86 ? 34.471 21.942 -89.524 1.00 55.59 86 LYS A C 1
ATOM 708 O O . LYS A 1 86 ? 34.629 22.128 -90.721 1.00 55.59 86 LYS A O 1
ATOM 713 N N . GLN A 1 87 ? 35.487 21.973 -88.659 1.00 51.12 87 GLN A N 1
ATOM 714 C CA . GLN A 1 87 ? 36.854 22.322 -89.062 1.00 51.12 87 GLN A CA 1
ATOM 715 C C . GLN A 1 87 ? 37.653 21.137 -89.650 1.00 51.12 87 GLN A C 1
ATOM 717 O O . GLN A 1 87 ? 38.615 21.366 -90.374 1.00 51.12 87 GLN A O 1
ATOM 722 N N . MET A 1 88 ? 37.234 19.881 -89.427 1.00 47.59 88 MET A N 1
ATOM 723 C CA . MET A 1 88 ? 37.834 18.700 -90.081 1.00 47.59 88 MET A CA 1
ATOM 724 C C . MET A 1 88 ? 37.212 18.336 -91.442 1.00 47.59 88 MET A C 1
ATOM 726 O O . MET A 1 88 ? 37.894 17.723 -92.263 1.00 47.59 88 MET A O 1
ATOM 730 N N . GLU A 1 89 ? 35.954 18.699 -91.719 1.00 48.94 89 GLU A N 1
ATOM 731 C CA . GLU A 1 89 ? 35.315 18.418 -93.022 1.00 48.94 89 GLU A CA 1
ATOM 732 C C . GLU A 1 89 ? 35.689 19.442 -94.119 1.00 48.94 89 GLU A C 1
ATOM 734 O O . GLU A 1 89 ? 35.725 19.074 -95.297 1.00 48.94 89 GLU A O 1
ATOM 739 N N . ASP A 1 90 ? 36.087 20.668 -93.748 1.00 50.88 90 ASP A N 1
ATOM 740 C CA . ASP A 1 90 ? 36.477 21.735 -94.693 1.00 50.88 90 ASP A CA 1
ATOM 741 C C . ASP A 1 90 ? 37.970 21.722 -95.108 1.00 50.88 90 ASP A C 1
ATOM 743 O O . ASP A 1 90 ? 38.319 22.255 -96.164 1.00 50.88 90 ASP A O 1
ATOM 747 N N . GLU A 1 91 ? 38.874 21.071 -94.359 1.00 50.94 91 GLU A N 1
ATOM 748 C CA . GLU A 1 91 ? 40.290 20.916 -94.767 1.00 50.94 91 GLU A CA 1
ATOM 749 C C . GLU A 1 91 ? 40.581 19.621 -95.548 1.00 50.94 91 GLU A C 1
ATOM 751 O O . GLU A 1 91 ? 41.543 19.552 -96.323 1.00 50.94 91 GLU A O 1
ATOM 756 N N . LEU A 1 92 ? 39.726 18.598 -95.444 1.00 48.28 92 LEU A N 1
ATOM 757 C CA . LEU A 1 92 ? 39.925 17.331 -96.163 1.00 48.28 92 LEU A CA 1
ATOM 758 C C . LEU A 1 92 ? 39.439 17.368 -97.625 1.00 48.28 92 LEU A C 1
ATOM 760 O O . LEU A 1 92 ? 39.880 16.562 -98.448 1.00 48.28 92 LEU A O 1
ATOM 764 N N . THR A 1 93 ? 38.578 18.326 -97.973 1.00 49.28 93 THR A N 1
ATOM 765 C CA . THR A 1 93 ? 38.104 18.581 -99.346 1.00 49.28 93 THR A CA 1
ATOM 766 C C . THR A 1 93 ? 38.974 19.593 -100.100 1.00 49.28 93 THR A C 1
ATOM 768 O O . THR A 1 93 ? 39.050 19.526 -101.326 1.00 49.28 93 THR A O 1
ATOM 771 N N . LYS A 1 94 ? 39.733 20.450 -99.399 1.00 52.00 94 LYS A N 1
ATOM 772 C CA . LYS A 1 94 ? 40.672 21.411 -100.013 1.00 52.00 94 LYS A CA 1
ATOM 773 C C . LYS A 1 94 ? 42.046 20.825 -100.368 1.00 52.00 94 LYS A C 1
ATOM 775 O O . LYS A 1 94 ? 42.730 21.368 -101.229 1.00 52.00 94 LYS A O 1
ATOM 780 N N . THR A 1 95 ? 42.419 19.683 -99.787 1.00 49.59 95 THR A N 1
ATOM 781 C CA . THR A 1 95 ? 43.763 19.086 -99.962 1.00 49.59 95 THR A CA 1
ATOM 782 C C . THR A 1 95 ? 43.791 17.889 -100.929 1.00 49.59 95 THR A C 1
ATOM 784 O O . THR A 1 95 ? 44.856 17.443 -101.345 1.00 49.59 95 THR A O 1
ATOM 787 N N . LYS A 1 96 ? 42.626 17.388 -101.369 1.00 41.69 96 LYS A N 1
ATOM 788 C CA . LYS A 1 96 ? 42.519 16.319 -102.388 1.00 41.69 96 LYS A CA 1
ATOM 789 C C . LYS A 1 96 ? 42.357 16.823 -103.831 1.00 41.69 96 LYS A C 1
ATOM 791 O O . LYS A 1 96 ? 42.463 16.019 -104.751 1.00 41.69 96 LYS A O 1
ATOM 796 N N . GLY A 1 97 ? 42.145 18.126 -104.035 1.00 49.34 97 GLY A N 1
ATOM 797 C CA . GLY A 1 97 ? 41.914 18.729 -105.357 1.00 49.34 97 GLY A CA 1
ATOM 798 C C . GLY A 1 97 ? 43.118 19.417 -106.013 1.00 49.34 97 GLY A C 1
ATOM 799 O O . GLY A 1 97 ? 43.030 19.757 -107.183 1.00 49.34 97 GLY A O 1
ATOM 800 N N . ALA A 1 98 ? 44.240 19.613 -105.307 1.00 50.25 98 ALA A N 1
ATOM 801 C CA . ALA A 1 98 ? 45.355 20.447 -105.787 1.00 50.25 98 ALA A CA 1
ATOM 802 C C . ALA A 1 98 ? 46.677 19.696 -106.069 1.00 50.25 98 ALA A C 1
ATOM 804 O O . ALA A 1 98 ? 47.669 20.328 -106.404 1.00 50.25 98 ALA A O 1
ATOM 805 N N . ILE A 1 99 ? 46.724 18.360 -105.953 1.00 48.34 99 ILE A N 1
ATOM 806 C CA . ILE A 1 99 ? 47.970 17.570 -106.139 1.00 48.34 99 ILE A CA 1
ATOM 807 C C . ILE A 1 99 ? 47.882 16.567 -107.310 1.00 48.34 99 ILE A C 1
ATOM 809 O O . ILE A 1 99 ? 48.865 15.929 -107.672 1.00 48.34 99 ILE A O 1
ATOM 813 N N . VAL A 1 100 ? 46.730 16.443 -107.978 1.00 49.91 100 VAL A N 1
ATOM 814 C CA . VAL A 1 100 ? 46.527 15.417 -109.025 1.00 49.91 100 VAL A CA 1
ATOM 815 C C . VAL A 1 100 ? 46.555 15.979 -110.458 1.00 49.91 100 VAL A C 1
ATOM 817 O O . VAL A 1 100 ? 46.652 15.202 -111.406 1.00 49.91 100 VAL A O 1
ATOM 820 N N . GLU A 1 101 ? 46.592 17.303 -110.649 1.00 48.22 101 GLU A N 1
ATOM 821 C CA . GLU A 1 101 ? 46.517 17.919 -111.990 1.00 48.22 101 GLU A CA 1
ATOM 822 C C . GLU A 1 101 ? 47.772 18.685 -112.458 1.00 48.22 101 GLU A C 1
ATOM 824 O O . GLU A 1 101 ? 47.828 19.115 -113.605 1.00 48.22 101 GLU A O 1
ATOM 829 N N . GLU A 1 102 ? 48.831 18.753 -111.641 1.00 46.69 102 GLU A N 1
ATOM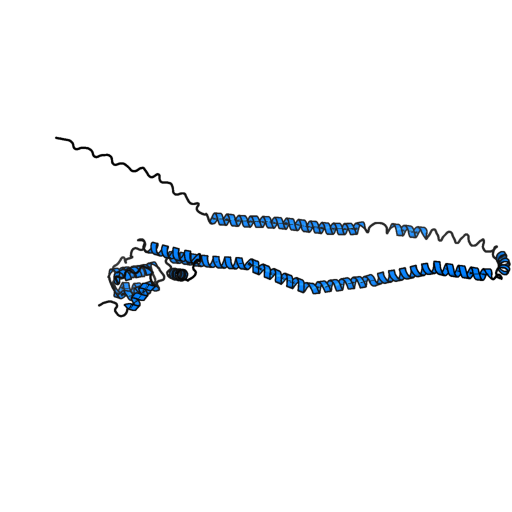 830 C CA . GLU A 1 102 ? 50.133 19.356 -112.005 1.00 46.69 102 GLU A CA 1
ATOM 831 C C . GLU A 1 102 ? 51.307 18.360 -111.851 1.00 46.69 102 GLU A C 1
ATOM 833 O O . GLU A 1 102 ? 52.462 18.730 -111.695 1.00 46.69 102 GLU A O 1
ATOM 838 N N . GLY A 1 103 ? 51.018 17.052 -111.883 1.00 46.28 103 GLY A N 1
ATOM 839 C CA . GLY A 1 103 ? 52.025 15.975 -111.812 1.00 46.28 103 GLY A CA 1
ATOM 840 C C . GLY A 1 103 ? 52.155 15.136 -113.088 1.00 46.28 103 GLY A C 1
ATOM 841 O O . GLY A 1 103 ? 53.057 14.312 -113.203 1.00 46.28 103 GLY A O 1
ATOM 842 N N . ARG A 1 104 ? 51.261 15.318 -114.070 1.00 43.78 104 ARG A N 1
ATOM 843 C CA . ARG A 1 104 ? 51.195 14.465 -115.274 1.00 43.78 104 ARG A CA 1
ATOM 844 C C . ARG A 1 104 ? 51.845 15.049 -116.531 1.00 43.78 104 ARG A C 1
ATOM 846 O O . ARG A 1 104 ? 51.825 14.382 -117.559 1.00 43.78 104 ARG A O 1
ATOM 853 N N . LYS A 1 105 ? 52.454 16.241 -116.468 1.00 47.97 105 LYS A N 1
ATOM 854 C CA . LYS A 1 105 ? 53.068 16.893 -117.645 1.00 47.97 105 LYS A CA 1
ATOM 855 C C . LYS A 1 105 ? 54.588 17.101 -117.583 1.00 47.97 105 LYS A C 1
ATOM 857 O O . LYS A 1 105 ? 55.163 17.496 -118.584 1.00 47.97 105 LYS A O 1
ATOM 862 N N . THR A 1 106 ? 55.241 16.772 -116.467 1.00 49.53 106 THR A N 1
ATOM 863 C CA . THR A 1 106 ? 56.694 16.959 -116.252 1.00 49.53 106 THR A CA 1
ATOM 864 C C . THR A 1 106 ? 57.478 15.658 -116.043 1.00 49.53 106 THR A C 1
ATOM 866 O O . THR A 1 106 ? 58.700 15.693 -116.025 1.00 49.53 106 THR A O 1
ATOM 869 N N . ILE A 1 107 ? 56.817 14.497 -115.947 1.00 51.19 107 ILE A N 1
ATOM 870 C CA . ILE A 1 107 ? 57.480 13.203 -115.669 1.00 51.19 107 ILE A CA 1
ATOM 871 C C . ILE A 1 107 ? 57.950 12.475 -116.949 1.00 51.19 107 ILE A C 1
ATOM 873 O O . ILE A 1 107 ? 58.829 11.624 -116.877 1.00 51.19 107 ILE A O 1
ATOM 877 N N . ALA A 1 108 ? 57.463 12.848 -118.138 1.00 46.56 108 ALA A N 1
ATOM 878 C CA . ALA A 1 108 ? 57.824 12.169 -119.392 1.00 46.56 108 ALA A CA 1
ATOM 879 C C . ALA A 1 108 ? 59.117 12.684 -120.070 1.00 46.56 108 ALA A C 1
ATOM 881 O O . ALA A 1 108 ? 59.615 12.035 -120.984 1.00 46.56 108 ALA A O 1
ATOM 882 N N . GLU A 1 109 ? 59.695 13.808 -119.622 1.00 51.72 109 GLU A N 1
ATOM 883 C CA . GLU A 1 109 ? 60.931 14.377 -120.204 1.00 51.72 109 GLU A CA 1
ATOM 884 C C . GLU A 1 109 ? 62.164 14.251 -119.286 1.00 51.72 109 GLU A C 1
ATOM 886 O O . GLU A 1 109 ? 63.290 14.448 -119.734 1.00 51.72 109 GLU A O 1
ATOM 891 N N . THR A 1 110 ? 61.995 13.840 -118.023 1.00 52.56 110 THR A N 1
ATOM 892 C CA . THR A 1 110 ? 63.107 13.642 -117.064 1.00 52.56 110 THR A CA 1
ATOM 893 C C . THR A 1 110 ? 63.551 12.177 -116.932 1.00 52.56 110 THR A C 1
ATOM 895 O O . THR A 1 110 ? 64.584 11.894 -116.327 1.00 52.56 110 THR A O 1
ATOM 898 N N . GLU A 1 111 ? 62.813 11.228 -117.516 1.00 48.34 111 GLU A N 1
ATOM 899 C CA . GLU A 1 111 ? 63.080 9.788 -117.364 1.00 48.34 111 GLU A CA 1
ATOM 900 C C . GLU A 1 111 ? 64.269 9.291 -118.218 1.00 48.34 111 GLU A C 1
ATOM 902 O O . GLU A 1 111 ? 64.920 8.310 -117.853 1.00 48.34 111 GLU A O 1
ATOM 907 N N . ASN A 1 112 ? 64.633 10.008 -119.292 1.00 50.97 112 ASN A N 1
ATOM 908 C CA . ASN A 1 112 ? 65.767 9.645 -120.155 1.00 50.97 112 ASN A CA 1
ATOM 909 C C . ASN A 1 112 ? 67.119 10.262 -119.730 1.00 50.97 112 ASN A C 1
ATOM 911 O O . ASN A 1 112 ? 68.144 9.646 -119.991 1.00 50.97 112 ASN A O 1
ATOM 915 N N . ASP A 1 113 ? 67.161 11.392 -119.004 1.00 52.72 113 ASP A N 1
ATOM 916 C CA . ASP A 1 113 ? 68.434 11.997 -118.533 1.00 52.72 113 ASP A CA 1
ATOM 917 C C . ASP A 1 113 ? 68.916 11.414 -117.180 1.00 52.72 113 ASP A C 1
ATOM 919 O O . ASP A 1 113 ? 70.104 11.440 -116.849 1.00 52.72 113 ASP A O 1
ATOM 923 N N . ILE A 1 114 ? 68.007 10.820 -116.391 1.00 55.25 114 ILE A N 1
ATOM 924 C CA . ILE A 1 114 ? 68.330 10.182 -115.099 1.00 55.25 114 ILE A CA 1
ATOM 925 C C . ILE A 1 114 ? 68.870 8.756 -115.290 1.00 55.25 114 ILE A C 1
ATOM 927 O O . ILE A 1 114 ? 69.736 8.321 -114.524 1.00 55.25 114 ILE A O 1
ATOM 931 N N . ARG A 1 115 ? 68.418 8.029 -116.321 1.00 52.72 115 ARG A N 1
ATOM 932 C CA . ARG A 1 115 ? 68.835 6.636 -116.558 1.00 52.72 115 ARG A CA 1
ATOM 933 C C . ARG A 1 115 ? 70.321 6.532 -116.948 1.00 52.72 115 ARG A C 1
ATOM 935 O O . ARG A 1 115 ? 70.988 5.604 -116.493 1.00 52.72 115 ARG A O 1
ATOM 942 N N . ASP A 1 116 ? 70.864 7.539 -117.636 1.00 54.22 116 ASP A N 1
ATOM 943 C CA . ASP A 1 116 ? 72.284 7.587 -118.025 1.00 54.22 116 ASP A CA 1
ATOM 944 C C . ASP A 1 116 ? 73.213 8.112 -116.909 1.00 54.22 116 ASP A C 1
ATOM 946 O O . ASP A 1 116 ? 74.367 7.688 -116.806 1.00 54.22 116 ASP A O 1
ATOM 950 N N . LYS A 1 117 ? 72.715 8.955 -115.989 1.00 54.72 117 LYS A N 1
ATOM 951 C CA . LYS A 1 117 ? 73.477 9.418 -114.806 1.00 54.72 117 LYS A CA 1
ATOM 952 C C . LYS A 1 117 ? 73.457 8.418 -113.640 1.00 54.72 117 LYS A C 1
ATOM 954 O O . LYS A 1 117 ? 74.434 8.326 -112.896 1.00 54.72 117 LYS A O 1
ATOM 959 N N . ALA A 1 118 ? 72.402 7.611 -113.499 1.00 50.84 118 ALA A N 1
ATOM 960 C CA . ALA A 1 118 ? 72.296 6.597 -112.444 1.00 50.84 118 ALA A CA 1
ATOM 961 C C . ALA A 1 118 ? 73.246 5.399 -112.653 1.00 50.84 118 ALA A C 1
ATOM 963 O O . ALA A 1 118 ? 73.766 4.850 -111.681 1.00 50.84 118 ALA A O 1
ATOM 964 N N . ALA A 1 119 ? 73.548 5.020 -113.900 1.00 51.91 119 ALA A N 1
ATOM 965 C CA . ALA A 1 119 ? 74.430 3.883 -114.183 1.00 51.91 119 ALA A CA 1
ATOM 966 C C . ALA A 1 119 ? 75.904 4.119 -113.778 1.00 51.91 119 ALA A C 1
ATOM 968 O O . ALA A 1 119 ? 76.621 3.155 -113.502 1.00 51.91 119 ALA A O 1
ATOM 969 N N . ASN A 1 120 ? 76.345 5.382 -113.680 1.00 54.91 120 ASN A N 1
ATOM 970 C CA . ASN A 1 120 ? 77.723 5.736 -113.315 1.00 54.91 120 ASN A CA 1
ATOM 971 C C . ASN A 1 120 ? 77.923 6.096 -111.831 1.00 54.91 120 ASN A C 1
ATOM 973 O O . ASN A 1 120 ? 79.043 5.989 -111.341 1.00 54.91 120 ASN A O 1
ATOM 977 N N . ILE A 1 121 ? 76.867 6.448 -111.087 1.00 52.72 121 ILE A N 1
ATOM 978 C CA . ILE A 1 121 ? 76.976 6.835 -109.665 1.00 52.72 121 ILE A CA 1
ATOM 979 C C . ILE A 1 121 ? 76.867 5.620 -108.719 1.00 52.72 121 ILE A C 1
ATOM 981 O O . ILE A 1 121 ? 77.453 5.611 -107.642 1.00 52.72 121 ILE A O 1
ATOM 985 N N . PHE A 1 122 ? 76.210 4.528 -109.124 1.00 52.31 122 PHE A N 1
ATOM 986 C CA . PHE A 1 122 ? 75.950 3.372 -108.246 1.00 52.31 122 PHE A CA 1
ATOM 987 C C . PHE A 1 122 ? 77.131 2.406 -108.001 1.00 52.31 122 PHE A C 1
ATOM 989 O O . PHE A 1 122 ? 76.949 1.374 -107.349 1.00 52.31 122 PHE A O 1
ATOM 996 N N . LYS A 1 123 ? 78.345 2.707 -108.484 1.00 53.44 123 LYS A N 1
ATOM 997 C CA . LYS A 1 123 ? 79.534 1.851 -108.281 1.00 53.44 123 LYS A CA 1
ATOM 998 C C . LYS A 1 123 ? 80.417 2.240 -107.093 1.00 53.44 123 LYS A C 1
ATOM 1000 O O . LYS A 1 123 ? 81.395 1.547 -106.831 1.00 53.44 123 LYS A O 1
ATOM 1005 N N . GLU A 1 124 ? 80.071 3.284 -106.348 1.00 58.97 124 GLU A N 1
ATOM 1006 C CA . GLU A 1 124 ? 80.902 3.761 -105.246 1.00 58.97 124 GLU A CA 1
ATOM 1007 C C . GLU A 1 124 ? 80.452 3.211 -103.877 1.00 58.97 124 GLU A C 1
ATOM 1009 O O . GLU A 1 124 ? 79.280 3.250 -103.494 1.00 58.97 124 GLU A O 1
ATOM 1014 N N . GLU A 1 125 ? 81.408 2.672 -103.117 1.00 56.94 125 GLU A N 1
ATOM 1015 C CA . GLU A 1 125 ? 81.213 2.041 -101.801 1.00 56.94 125 GLU A CA 1
ATOM 1016 C C . GLU A 1 125 ? 80.709 3.031 -100.722 1.00 56.94 125 GLU A C 1
ATOM 1018 O O . GLU A 1 125 ? 80.102 2.634 -99.723 1.00 56.94 125 GLU A O 1
ATOM 1023 N N . SER A 1 126 ? 80.863 4.333 -100.983 1.00 56.88 126 SER A N 1
ATOM 1024 C CA . SER A 1 126 ? 80.359 5.465 -100.194 1.00 56.88 126 SER A CA 1
ATOM 1025 C C . SER A 1 126 ? 78.826 5.478 -100.079 1.00 56.88 126 SER A C 1
ATOM 1027 O O . SER A 1 126 ? 78.291 5.720 -98.993 1.00 56.88 126 SER A O 1
ATOM 1029 N N . ILE A 1 127 ? 78.100 5.109 -101.141 1.00 58.09 127 ILE A N 1
ATOM 1030 C CA . ILE A 1 127 ? 76.627 5.109 -101.158 1.00 58.09 127 ILE A CA 1
ATOM 1031 C C . ILE A 1 127 ? 76.067 3.982 -100.288 1.00 58.09 127 ILE A C 1
ATOM 1033 O O . ILE A 1 127 ? 75.099 4.183 -99.559 1.00 58.09 127 ILE A O 1
ATOM 1037 N N . LYS A 1 128 ? 76.702 2.802 -100.278 1.00 60.38 128 LYS A N 1
ATOM 1038 C CA . LYS A 1 128 ? 76.265 1.690 -99.413 1.00 60.38 128 LYS A CA 1
ATOM 1039 C C . LYS A 1 128 ? 76.402 2.028 -97.928 1.00 60.38 128 LYS A C 1
ATOM 1041 O O . LYS A 1 128 ? 75.554 1.616 -97.135 1.00 60.38 128 LYS A O 1
ATOM 1046 N N . LYS A 1 129 ? 77.452 2.765 -97.549 1.00 70.31 129 LYS A N 1
ATOM 1047 C CA . LYS A 1 129 ? 77.665 3.208 -96.165 1.00 70.31 129 LYS A CA 1
ATOM 1048 C C . LYS A 1 129 ? 76.662 4.294 -95.766 1.00 70.31 129 LYS A C 1
ATOM 1050 O O . LYS A 1 129 ? 76.017 4.155 -94.732 1.00 70.31 129 LYS A O 1
ATOM 1055 N N . TYR A 1 130 ? 76.461 5.292 -96.624 1.00 64.19 130 TYR A N 1
ATOM 1056 C CA . TYR A 1 130 ? 75.506 6.377 -96.395 1.00 64.19 130 TYR A CA 1
ATOM 1057 C C . TYR A 1 130 ? 74.057 5.876 -96.299 1.00 64.19 130 TYR A C 1
ATOM 1059 O O . TYR A 1 130 ? 73.327 6.244 -95.383 1.00 64.19 130 TYR A O 1
ATOM 1067 N N . VAL A 1 131 ? 73.658 4.942 -97.170 1.00 66.44 131 VAL A N 1
ATOM 1068 C CA . VAL A 1 131 ? 72.330 4.311 -97.108 1.00 66.44 131 VAL A CA 1
ATOM 1069 C C . VAL A 1 131 ? 72.154 3.499 -95.821 1.00 66.44 131 VAL A C 1
ATOM 1071 O O . VAL A 1 131 ? 71.066 3.513 -95.259 1.00 66.44 131 VAL A O 1
ATOM 1074 N N . ARG A 1 132 ? 73.197 2.828 -95.304 1.00 68.94 132 ARG A N 1
ATOM 1075 C CA . ARG A 1 132 ? 73.117 2.122 -94.009 1.00 68.94 132 ARG A CA 1
ATOM 1076 C C . ARG A 1 132 ? 72.984 3.064 -92.820 1.00 68.94 132 ARG A C 1
ATOM 1078 O O . ARG A 1 132 ? 72.199 2.760 -91.928 1.00 68.94 132 ARG A O 1
ATOM 1085 N N . GLU A 1 133 ? 73.745 4.154 -92.783 1.00 73.88 133 GLU A N 1
ATOM 1086 C CA . GLU A 1 133 ? 73.665 5.128 -91.687 1.00 73.88 133 GLU A CA 1
ATOM 1087 C C . GLU A 1 133 ? 72.315 5.845 -91.684 1.00 73.88 133 GLU A C 1
ATOM 1089 O O . GLU A 1 133 ? 71.645 5.841 -90.656 1.00 73.88 133 GLU A O 1
ATOM 1094 N N . ILE A 1 134 ? 71.838 6.313 -92.843 1.00 65.38 134 ILE A N 1
ATOM 1095 C CA . ILE A 1 134 ? 70.505 6.921 -92.954 1.00 65.38 134 ILE A CA 1
ATOM 1096 C C . ILE A 1 134 ? 69.397 5.914 -92.654 1.00 65.38 134 ILE A C 1
ATOM 1098 O O . ILE A 1 134 ? 68.437 6.255 -91.964 1.00 65.38 134 ILE A O 1
ATOM 1102 N N . ALA A 1 135 ? 69.510 4.668 -93.127 1.00 63.53 135 ALA A N 1
ATOM 1103 C CA . ALA A 1 135 ? 68.534 3.639 -92.792 1.00 63.53 135 ALA A CA 1
ATOM 1104 C C . ALA A 1 135 ? 68.516 3.371 -91.284 1.00 63.53 135 ALA A C 1
ATOM 1106 O O . ALA A 1 135 ? 67.435 3.251 -90.720 1.00 63.53 135 ALA A O 1
ATOM 1107 N N . LYS A 1 136 ? 69.672 3.323 -90.610 1.00 72.12 136 LYS A N 1
ATOM 1108 C CA . LYS A 1 136 ? 69.746 3.105 -89.161 1.00 72.12 136 LYS A CA 1
ATOM 1109 C C . LYS A 1 136 ? 69.192 4.294 -88.371 1.00 72.12 136 LYS A C 1
ATOM 1111 O O . LYS A 1 136 ? 68.391 4.084 -87.471 1.00 72.12 136 LYS A O 1
ATOM 1116 N N . GLU A 1 137 ? 69.547 5.520 -88.740 1.00 68.75 137 GLU A N 1
ATOM 1117 C CA . GLU A 1 137 ? 69.113 6.744 -88.056 1.00 68.75 137 GLU A CA 1
ATOM 1118 C C . GLU A 1 137 ? 67.611 7.024 -88.246 1.00 68.75 137 GLU A C 1
ATOM 1120 O O . GLU A 1 137 ? 66.910 7.353 -87.282 1.00 68.75 137 GLU A O 1
ATOM 1125 N N . LYS A 1 138 ? 67.066 6.800 -89.452 1.00 62.88 138 LYS A N 1
ATOM 1126 C CA . LYS A 1 138 ? 65.610 6.845 -89.679 1.00 62.88 138 LYS A CA 1
ATOM 1127 C C . LYS A 1 138 ? 64.883 5.700 -88.978 1.00 62.88 138 LYS A C 1
ATOM 1129 O O . LYS A 1 138 ? 63.824 5.917 -88.401 1.00 62.88 138 LYS A O 1
ATOM 1134 N N . THR A 1 139 ? 65.452 4.495 -88.960 1.00 64.00 139 THR A N 1
ATOM 1135 C CA . THR A 1 139 ? 64.850 3.349 -88.255 1.00 64.00 139 THR A CA 1
ATOM 1136 C C . THR A 1 139 ? 64.869 3.542 -86.735 1.00 64.00 139 THR A C 1
ATOM 1138 O O . THR A 1 139 ? 63.916 3.181 -86.058 1.00 64.00 139 THR A O 1
ATOM 1141 N N . GLU A 1 140 ? 65.904 4.140 -86.152 1.00 66.50 140 GLU A N 1
ATOM 1142 C CA . GLU A 1 140 ? 65.944 4.364 -84.702 1.00 66.50 140 GLU A CA 1
ATOM 1143 C C . GLU A 1 140 ? 65.092 5.564 -84.269 1.00 66.50 140 GLU A C 1
ATOM 1145 O O . GLU A 1 140 ? 64.431 5.480 -83.235 1.00 66.50 140 GLU A O 1
ATOM 1150 N N . SER A 1 141 ? 65.040 6.655 -85.041 1.00 72.19 141 SER A N 1
ATOM 1151 C CA . SER A 1 141 ? 64.277 7.852 -84.647 1.00 72.19 141 SER A CA 1
ATOM 1152 C C . SER A 1 141 ? 62.795 7.791 -85.037 1.00 72.19 141 SER A C 1
ATOM 1154 O O . SER A 1 141 ? 61.932 8.031 -84.190 1.00 72.19 141 SER A O 1
ATOM 1156 N N . GLU A 1 142 ? 62.469 7.411 -86.275 1.00 73.06 142 GLU A N 1
ATOM 1157 C CA . GLU A 1 142 ? 61.084 7.394 -86.765 1.00 73.06 142 GLU A CA 1
ATOM 1158 C C . GLU A 1 142 ? 60.353 6.136 -86.272 1.00 73.06 142 GLU A C 1
ATOM 1160 O O . GLU A 1 142 ? 59.220 6.209 -85.795 1.00 73.06 142 GLU A O 1
ATOM 1165 N N . LEU A 1 143 ? 61.020 4.978 -86.287 1.00 72.25 143 LEU A N 1
ATOM 1166 C CA . LEU A 1 143 ? 60.408 3.703 -85.902 1.00 72.25 143 LEU A CA 1
ATOM 1167 C C . LEU A 1 143 ? 60.252 3.577 -84.376 1.00 72.25 143 LEU A C 1
ATOM 1169 O O . LEU A 1 143 ? 59.247 3.042 -83.924 1.00 72.25 143 LEU A O 1
ATOM 1173 N N . SER A 1 144 ? 61.146 4.158 -83.562 1.00 73.94 144 SER A N 1
ATOM 1174 C CA . SER A 1 144 ? 60.950 4.247 -82.099 1.00 73.94 144 SER A CA 1
ATOM 1175 C C . SER A 1 144 ? 59.769 5.146 -81.725 1.00 73.94 144 SER A C 1
ATOM 1177 O O . SER A 1 144 ? 58.988 4.799 -80.836 1.00 73.94 144 SER A O 1
ATOM 1179 N N . GLY A 1 145 ? 59.589 6.269 -82.430 1.00 78.94 145 GLY A N 1
ATOM 1180 C CA . GLY A 1 145 ? 58.422 7.138 -82.265 1.00 78.94 145 GLY A CA 1
ATOM 1181 C C . GLY A 1 145 ? 57.118 6.418 -82.611 1.00 78.94 145 GLY A C 1
ATOM 1182 O O . GLY A 1 145 ? 56.193 6.396 -81.799 1.00 78.94 145 GLY A O 1
ATOM 1183 N N . LEU A 1 146 ? 57.084 5.744 -83.764 1.00 76.69 146 LEU A N 1
ATOM 1184 C CA . LEU A 1 146 ? 55.929 4.964 -84.216 1.00 76.69 146 LEU A CA 1
ATOM 1185 C C . LEU A 1 146 ? 55.626 3.771 -83.300 1.00 76.69 146 LEU A C 1
ATOM 1187 O O . LEU A 1 146 ? 54.462 3.513 -83.008 1.00 76.69 146 LEU A O 1
ATOM 1191 N N . ILE A 1 147 ? 56.648 3.072 -82.794 1.00 75.69 147 ILE A N 1
ATOM 1192 C CA . ILE A 1 147 ? 56.473 1.973 -81.833 1.00 75.69 147 ILE A CA 1
ATOM 1193 C C . ILE A 1 147 ? 55.913 2.509 -80.517 1.00 75.69 147 ILE A C 1
ATOM 1195 O O . ILE A 1 147 ? 54.953 1.945 -80.003 1.00 75.69 147 ILE A O 1
ATOM 1199 N N . LYS A 1 148 ? 56.459 3.604 -79.972 1.00 81.38 148 LYS A N 1
ATOM 1200 C CA . LYS A 1 148 ? 55.934 4.211 -78.739 1.00 81.38 148 LYS A CA 1
ATOM 1201 C C . LYS A 1 148 ? 54.491 4.664 -78.909 1.00 81.38 148 LYS A C 1
ATOM 1203 O O . LYS A 1 148 ? 53.683 4.407 -78.026 1.00 81.38 148 LYS A O 1
ATOM 1208 N N . GLN A 1 149 ? 54.160 5.290 -80.035 1.00 85.06 149 GLN A N 1
ATOM 1209 C CA . GLN A 1 149 ? 52.794 5.712 -80.323 1.00 85.06 149 GLN A CA 1
ATOM 1210 C C . GLN A 1 149 ? 51.852 4.509 -80.451 1.00 85.06 149 GLN A C 1
ATOM 1212 O O . GLN A 1 149 ? 50.846 4.462 -79.756 1.00 85.06 149 GLN A O 1
ATOM 1217 N N . ALA A 1 150 ? 52.216 3.485 -81.228 1.00 79.69 150 ALA A N 1
ATOM 1218 C CA . ALA A 1 150 ? 51.404 2.278 -81.381 1.00 79.69 150 ALA A CA 1
ATOM 1219 C C . ALA A 1 150 ? 51.237 1.499 -80.063 1.00 79.69 150 ALA A C 1
ATOM 1221 O O . ALA A 1 150 ? 50.165 0.957 -79.791 1.00 79.69 150 ALA A O 1
ATOM 1222 N N . VAL A 1 151 ? 52.278 1.450 -79.224 1.00 85.88 151 VAL A N 1
ATOM 1223 C CA . VAL A 1 151 ? 52.212 0.856 -77.882 1.00 85.88 151 VAL A CA 1
ATOM 1224 C C . VAL A 1 151 ? 51.303 1.685 -76.978 1.00 85.88 151 VAL A C 1
ATOM 1226 O O . VAL A 1 151 ? 50.439 1.108 -76.326 1.00 85.88 151 VAL A O 1
ATOM 1229 N N . ASN A 1 152 ? 51.435 3.012 -76.975 1.00 87.19 152 ASN A N 1
ATOM 1230 C CA . ASN A 1 152 ? 50.582 3.900 -76.186 1.00 87.19 152 ASN A CA 1
ATOM 1231 C C . ASN A 1 152 ? 49.114 3.808 -76.615 1.00 87.19 152 ASN A C 1
ATOM 1233 O O . ASN A 1 152 ? 48.248 3.694 -75.755 1.00 87.19 152 ASN A O 1
ATOM 1237 N N . ASP A 1 153 ? 48.833 3.780 -77.918 1.00 87.62 153 ASP A N 1
ATOM 1238 C CA . ASP A 1 153 ? 47.477 3.652 -78.458 1.00 87.62 153 ASP A CA 1
ATOM 1239 C C . ASP A 1 153 ? 46.867 2.294 -78.096 1.00 87.62 153 ASP A C 1
ATOM 1241 O O . ASP A 1 153 ? 45.709 2.216 -77.686 1.00 87.62 153 ASP A O 1
ATOM 1245 N N . LYS A 1 154 ? 47.659 1.216 -78.173 1.00 89.19 154 LYS A N 1
ATOM 1246 C CA . LYS A 1 154 ? 47.223 -0.127 -77.776 1.00 89.19 154 LYS A CA 1
ATOM 1247 C C . LYS A 1 154 ? 46.967 -0.227 -76.272 1.00 89.19 154 LYS A C 1
ATOM 1249 O O . LYS A 1 154 ? 45.962 -0.807 -75.872 1.00 89.19 154 LYS A O 1
ATOM 1254 N N . VAL A 1 155 ? 47.840 0.354 -75.449 1.00 88.31 155 VAL A N 1
ATOM 1255 C CA . VAL A 1 155 ? 47.686 0.399 -73.987 1.00 88.31 155 VAL A CA 1
ATOM 1256 C C . VAL A 1 155 ? 46.469 1.242 -73.610 1.00 88.31 155 VAL A C 1
ATOM 1258 O O . VAL A 1 155 ? 45.645 0.791 -72.823 1.00 88.31 155 VAL A O 1
ATOM 1261 N N . ALA A 1 156 ? 46.288 2.420 -74.209 1.00 86.38 156 ALA A N 1
ATOM 1262 C CA . ALA A 1 156 ? 45.127 3.275 -73.972 1.00 86.38 156 ALA A CA 1
ATOM 1263 C C . ALA A 1 156 ? 43.817 2.599 -74.405 1.00 86.38 156 ALA A C 1
ATOM 1265 O O . ALA A 1 156 ? 42.823 2.657 -73.680 1.00 86.38 156 ALA A O 1
ATOM 1266 N N . ALA A 1 157 ? 43.813 1.913 -75.553 1.00 88.69 157 ALA A N 1
ATOM 1267 C CA . ALA A 1 157 ? 42.664 1.141 -76.017 1.00 88.69 157 ALA A CA 1
ATOM 1268 C C . ALA A 1 157 ? 42.341 -0.031 -75.079 1.00 88.69 157 ALA A C 1
ATOM 1270 O O . ALA A 1 157 ? 41.168 -0.268 -74.796 1.00 88.69 157 ALA A O 1
ATOM 1271 N N . GLN A 1 158 ? 43.357 -0.727 -74.561 1.00 89.44 158 GLN A N 1
ATOM 1272 C CA . GLN A 1 158 ? 43.171 -1.818 -73.607 1.00 89.44 158 GLN A CA 1
ATOM 1273 C C . GLN A 1 158 ? 42.664 -1.312 -72.250 1.00 89.44 158 GLN A C 1
ATOM 1275 O O . GLN A 1 158 ? 41.698 -1.858 -71.731 1.00 89.44 158 GLN A O 1
ATOM 1280 N N . ILE A 1 159 ? 43.226 -0.219 -71.723 1.00 86.81 159 ILE A N 1
ATOM 1281 C CA . ILE A 1 159 ? 42.735 0.433 -70.498 1.00 86.81 159 ILE A CA 1
ATOM 1282 C C . ILE A 1 159 ? 41.268 0.834 -70.665 1.00 86.81 159 ILE A C 1
ATOM 1284 O O . ILE A 1 159 ? 40.451 0.543 -69.799 1.00 86.81 159 ILE A O 1
ATOM 1288 N N . LYS A 1 160 ? 40.906 1.444 -71.800 1.00 90.94 160 LYS A N 1
ATOM 1289 C CA . LYS A 1 160 ? 39.522 1.836 -72.095 1.00 90.94 160 LYS A CA 1
ATOM 1290 C C . LYS A 1 160 ? 38.584 0.633 -72.257 1.00 90.94 160 LYS A C 1
ATOM 1292 O O . LYS A 1 160 ? 37.410 0.721 -71.909 1.00 90.94 160 LYS A O 1
ATOM 1297 N N . ALA A 1 161 ? 39.081 -0.482 -72.789 1.00 90.69 161 ALA A N 1
ATOM 1298 C CA . ALA A 1 161 ? 38.314 -1.719 -72.916 1.00 90.69 161 ALA A CA 1
ATOM 1299 C C . ALA A 1 161 ? 38.093 -2.412 -71.558 1.00 90.69 161 ALA A C 1
ATOM 1301 O O . ALA A 1 161 ? 37.024 -2.976 -71.333 1.00 90.69 161 ALA A O 1
ATOM 1302 N N . GLU A 1 162 ? 39.069 -2.341 -70.650 1.00 93.50 162 GLU A N 1
ATOM 1303 C CA . GLU A 1 162 ? 39.003 -2.928 -69.305 1.00 93.50 162 GLU A CA 1
ATOM 1304 C C . GLU A 1 162 ? 38.329 -2.003 -68.271 1.00 93.50 162 GLU A C 1
ATOM 1306 O O . GLU A 1 162 ? 37.841 -2.478 -67.244 1.00 93.50 162 GLU A O 1
ATOM 1311 N N . GLU A 1 163 ? 38.227 -0.697 -68.544 1.00 93.00 163 GLU A N 1
ATOM 1312 C CA . GLU A 1 163 ? 37.628 0.311 -67.656 1.00 93.00 163 GLU A CA 1
ATOM 1313 C C . GLU A 1 163 ? 36.236 -0.087 -67.118 1.00 93.00 163 GLU A C 1
ATOM 1315 O O . GLU A 1 163 ? 36.033 -0.004 -65.901 1.00 93.00 163 GLU A O 1
ATOM 1320 N N . PRO A 1 164 ? 35.277 -0.584 -67.933 1.00 92.81 164 PRO A N 1
ATOM 1321 C CA . PRO A 1 164 ? 33.975 -1.004 -67.421 1.00 92.81 164 PRO A CA 1
ATOM 1322 C C . PRO A 1 164 ? 34.075 -2.183 -66.449 1.00 92.81 164 PRO A C 1
ATOM 1324 O O . PRO A 1 164 ? 33.336 -2.232 -65.466 1.00 92.81 164 PRO A O 1
ATOM 1327 N N . GLN A 1 165 ? 34.992 -3.123 -66.698 1.00 92.44 165 GLN A N 1
ATOM 1328 C CA . GLN A 1 165 ? 35.204 -4.282 -65.835 1.00 92.44 165 GLN A CA 1
ATOM 1329 C C . GLN A 1 165 ? 35.822 -3.857 -64.504 1.00 92.44 165 GLN A C 1
ATOM 1331 O O . GLN A 1 165 ? 35.299 -4.227 -63.456 1.00 92.44 165 GLN A O 1
ATOM 1336 N N . ILE A 1 166 ? 36.874 -3.034 -64.534 1.00 88.56 166 ILE A N 1
ATOM 1337 C CA . ILE A 1 166 ? 37.503 -2.486 -63.324 1.00 88.56 166 ILE A CA 1
ATOM 1338 C C . ILE A 1 166 ? 36.463 -1.719 -62.505 1.00 88.56 166 ILE A C 1
ATOM 1340 O O . ILE A 1 166 ? 36.311 -1.966 -61.308 1.00 88.56 166 ILE A O 1
ATOM 1344 N N . ARG A 1 167 ? 35.685 -0.842 -63.152 1.00 91.50 167 ARG A N 1
ATOM 1345 C CA . ARG A 1 167 ? 34.620 -0.073 -62.500 1.00 91.50 167 ARG A CA 1
ATOM 1346 C C . ARG A 1 167 ? 33.578 -0.981 -61.849 1.00 91.50 167 ARG A C 1
ATOM 1348 O O . ARG A 1 167 ? 33.205 -0.746 -60.702 1.00 91.50 167 ARG A O 1
ATOM 1355 N N . ASN A 1 168 ? 33.121 -2.016 -62.551 1.00 92.62 168 ASN A N 1
ATOM 1356 C CA . ASN A 1 168 ? 32.128 -2.950 -62.024 1.00 92.62 168 ASN A CA 1
ATOM 1357 C C . ASN A 1 168 ? 32.667 -3.749 -60.832 1.00 92.62 168 ASN A C 1
ATOM 1359 O O . ASN A 1 168 ? 31.958 -3.865 -59.835 1.00 92.62 168 ASN A O 1
ATOM 1363 N N . THR A 1 169 ? 33.915 -4.219 -60.898 1.00 91.88 169 THR A N 1
ATOM 1364 C CA . THR A 1 169 ? 34.581 -4.927 -59.793 1.00 91.88 169 THR A CA 1
ATOM 1365 C C . THR A 1 169 ? 34.738 -4.030 -58.568 1.00 91.88 169 THR A C 1
ATOM 1367 O O . THR A 1 169 ? 34.407 -4.431 -57.456 1.00 91.88 169 THR A O 1
ATOM 1370 N N . VAL A 1 170 ? 35.175 -2.779 -58.751 1.00 92.44 170 VAL A N 1
ATOM 1371 C CA . VAL A 1 170 ? 35.295 -1.822 -57.640 1.00 92.44 170 VAL A CA 1
ATOM 1372 C C . VAL A 1 170 ? 33.930 -1.557 -57.005 1.00 92.44 170 VAL A C 1
ATOM 1374 O O . VAL A 1 170 ? 33.814 -1.559 -55.780 1.00 92.44 170 VAL A O 1
ATOM 1377 N N . ILE A 1 171 ? 32.880 -1.371 -57.813 1.00 91.38 171 ILE A N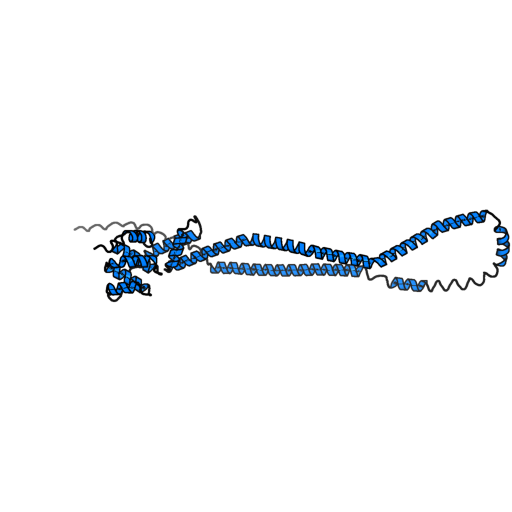 1
ATOM 1378 C CA . ILE A 1 171 ? 31.515 -1.171 -57.308 1.00 91.38 171 ILE A CA 1
ATOM 1379 C C . ILE A 1 171 ? 31.019 -2.414 -56.559 1.00 91.38 171 ILE A C 1
ATOM 1381 O O . ILE A 1 171 ? 30.407 -2.264 -55.500 1.00 91.38 171 ILE A O 1
ATOM 1385 N N . SER A 1 172 ? 31.251 -3.626 -57.075 1.00 91.75 172 SER A N 1
ATOM 1386 C CA . SER A 1 172 ? 30.785 -4.859 -56.430 1.00 91.75 172 SER A CA 1
ATOM 1387 C C . SER A 1 172 ? 31.501 -5.119 -55.110 1.00 91.75 172 SER A C 1
ATOM 1389 O O . SER A 1 172 ? 30.831 -5.377 -54.113 1.00 91.75 172 SER A O 1
ATOM 1391 N N . GLU A 1 173 ? 32.829 -4.986 -55.072 1.00 91.69 173 GLU A N 1
ATOM 1392 C CA . GLU A 1 173 ? 33.617 -5.157 -53.846 1.00 91.69 173 GLU A CA 1
ATOM 1393 C C . GLU A 1 173 ? 33.287 -4.071 -52.817 1.00 91.69 173 GLU A C 1
ATOM 1395 O O . GLU A 1 173 ? 33.125 -4.373 -51.638 1.00 91.69 173 GLU A O 1
ATOM 1400 N N . SER A 1 174 ? 33.062 -2.824 -53.252 1.00 90.38 174 SER A N 1
ATOM 1401 C CA . SER A 1 174 ? 32.612 -1.749 -52.355 1.00 90.38 174 SER A CA 1
ATOM 1402 C C . SER A 1 174 ? 31.236 -2.049 -51.760 1.00 90.38 174 SER A C 1
ATOM 1404 O O . SER A 1 174 ? 31.035 -1.903 -50.557 1.00 90.38 174 SER A O 1
ATOM 1406 N N . LYS A 1 175 ? 30.279 -2.506 -52.580 1.00 92.56 175 LYS A N 1
ATOM 1407 C CA . LYS A 1 175 ? 28.947 -2.905 -52.097 1.00 92.56 175 LYS A CA 1
ATOM 1408 C C . LYS A 1 175 ? 29.029 -4.072 -51.119 1.00 92.56 175 LYS A C 1
ATOM 1410 O O . LYS A 1 175 ? 28.322 -4.054 -50.117 1.00 92.56 175 LYS A O 1
ATOM 1415 N N . LYS A 1 176 ? 29.884 -5.056 -51.400 1.00 93.00 176 LYS A N 1
ATOM 1416 C CA . LYS A 1 176 ? 30.113 -6.207 -50.528 1.00 93.00 176 LYS A CA 1
ATOM 1417 C C . LYS A 1 176 ? 30.724 -5.780 -49.194 1.00 93.00 176 LYS A C 1
ATOM 1419 O O . LYS A 1 176 ? 30.161 -6.108 -48.162 1.00 93.00 176 LYS A O 1
ATOM 1424 N N . ALA A 1 177 ? 31.772 -4.959 -49.204 1.00 91.88 177 ALA A N 1
ATOM 1425 C CA . ALA A 1 177 ? 32.383 -4.434 -47.984 1.00 91.88 177 ALA A CA 1
ATOM 1426 C C . ALA A 1 177 ? 31.387 -3.631 -47.127 1.00 91.88 177 ALA A C 1
ATOM 1428 O O . ALA A 1 177 ? 31.340 -3.794 -45.911 1.00 91.88 177 ALA A O 1
ATOM 1429 N N . VAL A 1 178 ? 30.539 -2.803 -47.750 1.00 91.62 178 VAL A N 1
ATOM 1430 C CA . VAL A 1 178 ? 29.464 -2.087 -47.040 1.00 91.62 178 VAL A CA 1
ATOM 1431 C C . VAL A 1 178 ? 28.430 -3.062 -46.468 1.00 91.62 178 VAL A C 1
ATOM 1433 O O . VAL A 1 178 ? 27.999 -2.893 -45.328 1.00 91.62 178 VAL A O 1
ATOM 1436 N N . ALA A 1 179 ? 28.043 -4.088 -47.231 1.00 90.25 179 ALA A N 1
ATOM 1437 C CA . ALA A 1 179 ? 27.114 -5.115 -46.767 1.00 90.25 179 ALA A CA 1
ATOM 1438 C C . ALA A 1 179 ? 27.685 -5.921 -45.589 1.00 90.25 179 ALA A C 1
ATOM 1440 O O . ALA A 1 179 ? 26.950 -6.187 -44.642 1.00 90.25 179 ALA A O 1
ATOM 1441 N N . ASP A 1 180 ? 28.981 -6.232 -45.608 1.00 90.38 180 ASP A N 1
ATOM 1442 C CA . ASP A 1 180 ? 29.678 -6.972 -44.551 1.00 90.38 180 ASP A CA 1
ATOM 1443 C C . ASP A 1 180 ? 29.855 -6.127 -43.274 1.00 90.38 180 ASP A C 1
ATOM 1445 O O . ASP A 1 180 ? 29.796 -6.655 -42.163 1.00 90.38 180 ASP A O 1
ATOM 1449 N N . LEU A 1 181 ? 30.006 -4.802 -43.402 1.00 90.75 181 LEU A N 1
ATOM 1450 C CA . LEU A 1 181 ? 30.084 -3.874 -42.263 1.00 90.75 181 LEU A CA 1
ATOM 1451 C C . LEU A 1 181 ? 28.722 -3.577 -41.626 1.00 90.75 181 LEU A C 1
ATOM 1453 O O . LEU A 1 181 ? 28.650 -3.264 -40.435 1.00 90.75 181 LEU A O 1
ATOM 1457 N N . ASN A 1 182 ? 27.634 -3.662 -42.393 1.00 91.44 182 ASN A N 1
ATOM 1458 C CA . ASN A 1 182 ? 26.305 -3.271 -41.928 1.00 91.44 182 ASN A CA 1
ATOM 1459 C C . ASN A 1 182 ? 25.828 -4.042 -40.673 1.00 91.44 182 ASN A C 1
ATOM 1461 O O . ASN A 1 182 ? 25.320 -3.391 -39.754 1.00 91.44 182 ASN A O 1
ATOM 1465 N N . PRO A 1 183 ? 26.013 -5.375 -40.552 1.00 92.81 183 PRO A N 1
ATOM 1466 C CA . PRO A 1 183 ? 25.698 -6.108 -39.328 1.00 92.81 183 PRO A CA 1
ATOM 1467 C C . PRO A 1 183 ? 26.483 -5.619 -38.111 1.00 92.81 183 PRO A C 1
ATOM 1469 O O . PRO A 1 183 ? 25.888 -5.468 -37.048 1.00 92.81 183 PRO A O 1
ATOM 1472 N N . PHE A 1 184 ? 27.779 -5.329 -38.273 1.00 91.19 184 PHE A N 1
ATOM 1473 C CA . PHE A 1 184 ? 28.649 -4.868 -37.188 1.00 91.19 184 PHE A CA 1
ATOM 1474 C C . PHE A 1 184 ? 28.255 -3.470 -36.700 1.00 91.19 184 PHE A C 1
ATOM 1476 O O . PHE A 1 184 ? 28.065 -3.254 -35.506 1.00 91.19 184 PHE A O 1
ATOM 1483 N N . ILE A 1 185 ? 28.042 -2.531 -37.628 1.00 89.19 185 ILE A N 1
ATOM 1484 C CA . ILE A 1 185 ? 27.561 -1.183 -37.291 1.00 89.19 185 ILE A CA 1
ATOM 1485 C C . ILE A 1 185 ? 26.199 -1.280 -36.599 1.00 89.19 185 ILE A C 1
ATOM 1487 O O . ILE A 1 185 ? 25.978 -0.654 -35.567 1.00 89.19 185 ILE A O 1
ATOM 1491 N N . SER A 1 186 ? 25.293 -2.104 -37.128 1.00 89.00 186 SER A N 1
ATOM 1492 C CA . SER A 1 186 ? 23.960 -2.283 -36.548 1.00 89.00 186 SER A CA 1
ATOM 1493 C C . SER A 1 186 ? 24.007 -2.898 -35.148 1.00 89.00 186 SER A C 1
ATOM 1495 O O . SER A 1 186 ? 23.209 -2.508 -34.296 1.00 89.00 186 SER A O 1
ATOM 1497 N N . SER A 1 187 ? 24.904 -3.857 -34.895 1.00 92.75 187 SER A N 1
ATOM 1498 C CA . SER A 1 187 ? 25.055 -4.462 -33.570 1.00 92.75 187 SER A CA 1
ATOM 1499 C C . SER A 1 187 ? 25.655 -3.487 -32.567 1.00 92.75 187 SER A C 1
ATOM 1501 O O . SER A 1 187 ? 25.126 -3.381 -31.464 1.00 92.75 187 SER A O 1
ATOM 1503 N N . GLU A 1 188 ? 26.693 -2.746 -32.957 1.00 92.81 188 GLU A N 1
ATOM 1504 C CA . GLU A 1 188 ? 27.371 -1.789 -32.079 1.00 92.81 188 GLU A CA 1
ATOM 1505 C C . GLU A 1 188 ? 26.447 -0.621 -31.723 1.00 92.81 188 GLU A C 1
ATOM 1507 O O . GLU A 1 188 ? 26.261 -0.296 -30.553 1.00 92.81 188 GLU A O 1
ATOM 1512 N N . VAL A 1 189 ? 25.761 -0.055 -32.724 1.00 93.44 189 VAL A N 1
ATOM 1513 C CA . VAL A 1 189 ? 24.771 1.009 -32.509 1.00 93.44 189 VAL A CA 1
ATOM 1514 C C . VAL A 1 189 ? 23.638 0.518 -31.612 1.00 93.44 189 VAL A C 1
ATOM 1516 O O . VAL A 1 189 ? 23.230 1.233 -30.702 1.00 93.44 189 VAL A O 1
ATOM 1519 N N . ARG A 1 190 ? 23.126 -0.704 -31.819 1.00 92.62 190 ARG A N 1
ATOM 1520 C CA . ARG A 1 190 ? 22.067 -1.255 -30.960 1.00 92.62 190 ARG A CA 1
ATOM 1521 C C . ARG A 1 190 ? 22.549 -1.453 -29.524 1.00 92.62 190 ARG A C 1
ATOM 1523 O O . ARG A 1 190 ? 21.802 -1.126 -28.605 1.00 92.62 190 ARG A O 1
ATOM 1530 N N . ALA A 1 191 ? 23.759 -1.977 -29.336 1.00 92.56 191 ALA A N 1
ATOM 1531 C CA . ALA A 1 191 ? 24.341 -2.194 -28.016 1.00 92.56 191 ALA A CA 1
ATOM 1532 C C . ALA A 1 191 ? 24.515 -0.868 -27.263 1.00 92.56 191 ALA A C 1
ATOM 1534 O O . ALA A 1 191 ? 24.067 -0.753 -26.123 1.00 92.56 191 ALA A O 1
ATOM 1535 N N . GLU A 1 192 ? 25.071 0.150 -27.922 1.00 92.31 192 GLU A N 1
ATOM 1536 C CA . GLU A 1 192 ? 25.291 1.462 -27.313 1.00 92.31 192 GLU A CA 1
ATOM 1537 C C . GLU A 1 192 ? 23.971 2.193 -27.030 1.00 92.31 192 GLU A C 1
ATOM 1539 O O . GLU A 1 192 ? 23.782 2.717 -25.934 1.00 92.31 192 GLU A O 1
ATOM 1544 N N . VAL A 1 193 ? 23.002 2.156 -27.955 1.00 92.62 193 VAL A N 1
ATOM 1545 C CA . VAL A 1 193 ? 21.661 2.726 -27.727 1.00 92.62 193 VAL A CA 1
ATOM 1546 C C . VAL A 1 193 ? 20.976 2.050 -26.541 1.00 92.62 193 VAL A C 1
ATOM 1548 O O . VAL A 1 193 ? 20.372 2.727 -25.710 1.00 92.62 193 VAL A O 1
ATOM 1551 N N . GLN A 1 194 ? 21.070 0.723 -26.428 1.00 91.06 194 GLN A N 1
ATOM 1552 C CA . GLN A 1 194 ? 20.457 -0.005 -25.322 1.00 91.06 194 GLN A CA 1
ATOM 1553 C C . GLN A 1 194 ? 21.146 0.294 -23.988 1.00 91.06 194 GLN A C 1
ATOM 1555 O O . GLN A 1 194 ? 20.459 0.490 -22.984 1.00 91.06 194 GLN A O 1
ATOM 1560 N N . LYS A 1 195 ? 22.477 0.398 -23.985 1.00 93.38 195 LYS A N 1
ATOM 1561 C CA . LYS A 1 195 ? 23.259 0.795 -22.814 1.00 93.38 195 LYS A CA 1
ATOM 1562 C C . LYS A 1 195 ? 22.878 2.200 -22.349 1.00 93.38 195 LYS A C 1
ATOM 1564 O O . LYS A 1 195 ? 22.417 2.345 -21.220 1.00 93.38 195 LYS A O 1
ATOM 1569 N N . GLN A 1 196 ? 22.955 3.200 -23.229 1.00 90.25 196 GLN A N 1
ATOM 1570 C CA . GLN A 1 196 ? 22.604 4.587 -22.902 1.00 90.25 196 GLN A CA 1
ATOM 1571 C C . GLN A 1 196 ? 21.147 4.725 -22.460 1.00 90.25 196 GLN A C 1
ATOM 1573 O O . GLN A 1 196 ? 20.851 5.463 -21.520 1.00 90.25 196 GLN A O 1
ATOM 1578 N N . SER A 1 197 ? 20.235 3.987 -23.102 1.00 88.00 197 SER A N 1
ATOM 1579 C CA . SER A 1 197 ? 18.834 3.940 -22.690 1.00 88.00 197 SER A CA 1
ATOM 1580 C C . SER A 1 197 ? 18.694 3.373 -21.279 1.00 88.00 197 SER A C 1
ATOM 1582 O O . SER A 1 197 ? 18.019 3.983 -20.458 1.00 88.00 197 SER A O 1
ATOM 1584 N N . SER A 1 198 ? 19.358 2.260 -20.957 1.00 85.94 198 SER A N 1
ATOM 1585 C CA . SER A 1 198 ? 19.293 1.678 -19.612 1.00 85.94 198 SER A CA 1
ATOM 1586 C C . SER A 1 198 ? 19.905 2.590 -18.545 1.00 85.94 198 SER A C 1
ATOM 1588 O O . SER A 1 198 ? 19.262 2.844 -17.532 1.00 85.94 198 SER A O 1
ATOM 1590 N N . GLU A 1 199 ? 21.081 3.167 -18.800 1.00 92.19 199 GLU A N 1
ATOM 1591 C CA . GLU A 1 199 ? 21.776 4.054 -17.861 1.00 92.19 199 GLU A CA 1
ATOM 1592 C C . GLU A 1 199 ? 20.992 5.349 -17.606 1.00 92.19 199 GLU A C 1
ATOM 1594 O O . GLU A 1 199 ? 20.945 5.834 -16.477 1.00 92.19 199 GLU A O 1
ATOM 1599 N N . SER A 1 200 ? 20.322 5.884 -18.632 1.00 89.00 200 SER A N 1
ATOM 1600 C CA . SER A 1 200 ? 19.521 7.109 -18.505 1.00 89.00 200 SER A CA 1
ATOM 1601 C C . SER A 1 200 ? 18.150 6.866 -17.870 1.00 89.00 200 SER A C 1
ATOM 1603 O O . SER A 1 200 ? 17.617 7.748 -17.197 1.00 89.00 200 SER A O 1
ATOM 1605 N N . LEU A 1 201 ? 17.547 5.695 -18.099 1.00 90.50 201 LEU A N 1
ATOM 1606 C CA . LEU A 1 201 ? 16.197 5.389 -17.618 1.00 90.50 201 LEU A CA 1
ATOM 1607 C C . LEU A 1 201 ? 16.180 4.806 -16.207 1.00 90.50 201 LEU A C 1
ATOM 1609 O O . LEU A 1 201 ? 15.163 4.937 -15.529 1.00 90.50 201 LEU A O 1
ATOM 1613 N N . GLU A 1 202 ? 17.262 4.183 -15.745 1.00 91.19 202 GLU A N 1
ATOM 1614 C CA . GLU A 1 202 ? 17.281 3.528 -14.435 1.00 91.19 202 GLU A CA 1
ATOM 1615 C C . GLU A 1 202 ? 17.037 4.498 -13.260 1.00 91.19 202 GLU A C 1
ATOM 1617 O O . GLU A 1 202 ? 16.166 4.211 -12.435 1.00 91.19 202 GLU A O 1
ATOM 1622 N N . PRO A 1 203 ? 17.661 5.693 -13.198 1.00 93.75 203 PRO A N 1
ATOM 1623 C CA . PRO A 1 203 ? 17.354 6.662 -12.144 1.00 93.75 203 PRO A CA 1
ATOM 1624 C C . PRO A 1 203 ? 15.897 7.142 -12.186 1.00 93.75 203 PRO A C 1
ATOM 1626 O O . PRO A 1 203 ? 15.280 7.352 -11.143 1.00 93.75 203 PRO A O 1
ATOM 1629 N N . LEU A 1 204 ? 15.325 7.291 -13.387 1.00 86.38 204 LEU A N 1
ATOM 1630 C CA . LEU A 1 204 ? 13.924 7.683 -13.560 1.00 86.38 204 LEU A CA 1
ATOM 1631 C C . LEU A 1 204 ? 12.974 6.578 -13.092 1.00 86.38 204 LEU A C 1
ATOM 1633 O O . LEU A 1 204 ? 11.969 6.877 -12.452 1.00 86.38 204 LEU A O 1
ATOM 1637 N N . ARG A 1 205 ? 13.296 5.305 -13.356 1.00 87.94 205 ARG A N 1
ATOM 1638 C CA . ARG A 1 205 ? 12.526 4.162 -12.843 1.00 87.94 205 ARG A CA 1
ATOM 1639 C C . ARG A 1 205 ? 12.515 4.146 -11.322 1.00 87.94 205 ARG A C 1
ATOM 1641 O O . ARG A 1 205 ? 11.438 4.097 -10.740 1.00 87.94 205 ARG A O 1
ATOM 1648 N N . GLN A 1 206 ? 13.679 4.302 -10.697 1.00 88.19 206 GLN A N 1
ATOM 1649 C CA . GLN A 1 206 ? 13.791 4.374 -9.238 1.00 88.19 206 GLN A CA 1
ATOM 1650 C C . GLN A 1 206 ? 13.000 5.554 -8.659 1.00 88.19 206 GLN A C 1
ATOM 1652 O O . GLN A 1 206 ? 12.319 5.414 -7.646 1.00 88.19 206 GLN A O 1
ATOM 1657 N N . GLN A 1 207 ? 13.032 6.722 -9.311 1.00 87.75 207 GLN A N 1
ATOM 1658 C CA . GLN A 1 207 ? 12.211 7.864 -8.901 1.00 87.75 207 GLN A CA 1
ATOM 1659 C C . GLN A 1 207 ? 10.712 7.561 -8.994 1.00 87.75 207 GLN A C 1
ATOM 1661 O O . GLN A 1 207 ? 9.980 7.840 -8.048 1.00 87.75 207 GLN A O 1
ATOM 1666 N N . VAL A 1 208 ? 10.250 6.971 -10.100 1.00 87.75 208 VAL A N 1
ATOM 1667 C CA . VAL A 1 208 ? 8.839 6.594 -10.286 1.00 87.75 208 VAL A CA 1
ATOM 1668 C C . VAL A 1 208 ? 8.397 5.565 -9.246 1.00 87.75 208 VAL A C 1
ATOM 1670 O O . VAL A 1 208 ? 7.318 5.712 -8.675 1.00 87.75 208 VAL A O 1
ATOM 1673 N N . GLU A 1 209 ? 9.228 4.566 -8.949 1.00 86.56 209 GLU A N 1
ATOM 1674 C CA . GLU A 1 209 ? 8.956 3.572 -7.905 1.00 86.56 209 GLU A CA 1
ATOM 1675 C C . GLU A 1 209 ? 8.828 4.224 -6.522 1.00 86.56 209 GLU A C 1
ATOM 1677 O O . GLU A 1 209 ? 7.844 3.983 -5.818 1.00 86.56 209 GLU A O 1
ATOM 1682 N N . ASN A 1 210 ? 9.747 5.130 -6.171 1.00 87.94 210 ASN A N 1
ATOM 1683 C CA . ASN A 1 210 ? 9.685 5.887 -4.919 1.00 87.94 210 ASN A CA 1
ATOM 1684 C C . ASN A 1 210 ? 8.406 6.740 -4.827 1.00 87.94 210 ASN A C 1
ATOM 1686 O O . ASN A 1 210 ? 7.754 6.777 -3.780 1.00 87.94 210 ASN A O 1
ATOM 1690 N N . TYR A 1 211 ? 8.008 7.411 -5.914 1.00 89.06 211 TYR A N 1
ATOM 1691 C CA . TYR A 1 211 ? 6.758 8.177 -5.946 1.00 89.06 211 TYR A CA 1
ATOM 1692 C C . TYR A 1 211 ? 5.530 7.281 -5.794 1.00 89.06 211 TYR A C 1
ATOM 1694 O O . TYR A 1 211 ? 4.607 7.633 -5.058 1.00 89.06 211 TYR A O 1
ATOM 1702 N N . GLN A 1 212 ? 5.520 6.114 -6.441 1.00 89.44 212 GLN A N 1
ATOM 1703 C CA . GLN A 1 212 ? 4.423 5.160 -6.319 1.00 89.44 212 GLN A CA 1
ATOM 1704 C C . GLN A 1 212 ? 4.281 4.654 -4.879 1.00 89.44 212 GLN A C 1
ATOM 1706 O O . GLN A 1 212 ? 3.160 4.542 -4.378 1.00 89.44 212 GLN A O 1
ATOM 1711 N N . GLU A 1 213 ? 5.395 4.396 -4.189 1.00 90.12 213 GLU A N 1
ATOM 1712 C CA . GLU A 1 213 ? 5.382 4.010 -2.777 1.00 90.12 213 GLU A CA 1
ATOM 1713 C C . GLU A 1 213 ? 4.757 5.111 -1.903 1.00 90.12 213 GLU A C 1
ATOM 1715 O O . GLU A 1 213 ? 3.838 4.846 -1.123 1.00 90.12 213 GLU A O 1
ATOM 1720 N N . VAL A 1 214 ? 5.186 6.365 -2.083 1.00 91.50 214 VAL A N 1
ATOM 1721 C CA . VAL A 1 214 ? 4.652 7.519 -1.340 1.00 91.50 214 VAL A CA 1
ATOM 1722 C C . VAL A 1 214 ? 3.162 7.734 -1.617 1.00 91.50 214 VAL A C 1
ATOM 1724 O O . VAL A 1 214 ? 2.401 7.985 -0.678 1.00 91.50 214 VAL A O 1
ATOM 1727 N N . LEU A 1 215 ? 2.714 7.600 -2.868 1.00 91.38 215 LEU A N 1
ATOM 1728 C CA . LEU A 1 215 ? 1.300 7.722 -3.240 1.00 91.38 215 LEU A CA 1
ATOM 1729 C C . LEU A 1 215 ? 0.441 6.622 -2.611 1.00 91.38 215 LEU A C 1
ATOM 1731 O O . LEU A 1 215 ? -0.630 6.909 -2.067 1.00 91.38 215 LEU A O 1
ATOM 1735 N N . ASN A 1 216 ? 0.918 5.376 -2.627 1.00 93.44 216 ASN A N 1
ATOM 1736 C CA . ASN A 1 216 ? 0.227 4.256 -1.992 1.00 93.44 216 ASN A CA 1
ATOM 1737 C C . ASN A 1 216 ? 0.069 4.498 -0.484 1.00 93.44 216 ASN A C 1
ATOM 1739 O O . ASN A 1 216 ? -1.025 4.343 0.060 1.00 93.44 216 ASN A O 1
ATOM 1743 N N . VAL A 1 217 ? 1.136 4.941 0.187 1.00 94.81 217 VAL A N 1
ATOM 1744 C CA . VAL A 1 217 ? 1.115 5.238 1.628 1.00 94.81 217 VAL A CA 1
ATOM 1745 C C . VAL A 1 217 ? 0.217 6.422 1.957 1.00 94.81 217 VAL A C 1
ATOM 1747 O O . VAL A 1 217 ? -0.557 6.354 2.910 1.00 94.81 217 VAL A O 1
ATOM 1750 N N . SER A 1 218 ? 0.248 7.474 1.144 1.00 94.81 218 SER A N 1
ATOM 1751 C CA . SER A 1 218 ? -0.634 8.633 1.308 1.00 94.81 218 SER A CA 1
ATOM 1752 C C . SER A 1 218 ? -2.106 8.246 1.135 1.00 94.81 218 SER A C 1
ATOM 1754 O O . SER A 1 218 ? -2.962 8.684 1.900 1.00 94.81 218 SER A O 1
ATOM 1756 N N . THR A 1 219 ? -2.405 7.355 0.186 1.00 97.06 219 THR A N 1
ATOM 1757 C CA . THR A 1 219 ? -3.759 6.820 -0.014 1.00 97.06 219 THR A CA 1
ATOM 1758 C C . THR A 1 219 ? -4.217 6.007 1.197 1.00 97.06 219 THR A C 1
ATOM 1760 O O . THR A 1 219 ? -5.318 6.228 1.701 1.00 97.06 219 THR A O 1
ATOM 1763 N N . MET A 1 220 ? -3.367 5.116 1.723 1.00 96.75 220 MET A N 1
ATOM 1764 C CA . MET A 1 220 ? -3.667 4.366 2.951 1.00 96.75 220 MET A CA 1
ATOM 1765 C C . MET A 1 220 ? -3.882 5.299 4.148 1.00 96.75 220 MET A C 1
ATOM 1767 O O . MET A 1 220 ? -4.812 5.099 4.924 1.00 96.75 220 MET A O 1
ATOM 1771 N N . ALA A 1 221 ? -3.078 6.355 4.272 1.00 96.38 221 ALA A N 1
ATOM 1772 C CA . ALA A 1 221 ? -3.234 7.356 5.319 1.00 96.38 221 ALA A CA 1
ATOM 1773 C C . ALA A 1 221 ? -4.593 8.076 5.244 1.00 96.38 221 ALA A C 1
ATOM 1775 O O . ALA A 1 221 ? -5.271 8.217 6.262 1.00 96.38 221 ALA A O 1
ATOM 1776 N N . LEU A 1 222 ? -5.030 8.479 4.046 1.00 96.06 222 LEU A N 1
ATOM 1777 C CA . LEU A 1 222 ? -6.348 9.089 3.837 1.00 96.06 222 LEU A CA 1
ATOM 1778 C C . LEU A 1 222 ? -7.491 8.125 4.181 1.00 96.06 222 LEU A C 1
ATOM 1780 O O . LEU A 1 222 ? -8.436 8.515 4.866 1.00 96.06 222 LEU A O 1
ATOM 1784 N N . LEU A 1 223 ? -7.398 6.862 3.752 1.00 97.31 223 LEU A N 1
ATOM 1785 C CA . LEU A 1 223 ? -8.387 5.832 4.089 1.00 97.31 223 LEU A CA 1
ATOM 1786 C C . LEU A 1 223 ? -8.466 5.602 5.604 1.00 97.31 223 LEU A C 1
ATOM 1788 O O . LEU A 1 223 ? -9.561 5.578 6.164 1.00 97.31 223 LEU A O 1
ATOM 1792 N N . ALA A 1 224 ? -7.317 5.510 6.277 1.00 96.38 224 ALA A N 1
ATOM 1793 C CA . ALA A 1 224 ? -7.247 5.342 7.723 1.00 96.38 224 ALA A CA 1
ATOM 1794 C C . ALA A 1 224 ? -7.875 6.529 8.471 1.00 96.38 224 ALA A C 1
ATOM 1796 O O . ALA A 1 224 ? -8.660 6.324 9.395 1.00 96.38 224 ALA A O 1
ATOM 1797 N N . ARG A 1 225 ? -7.611 7.775 8.047 1.00 93.88 225 ARG A N 1
ATOM 1798 C CA . ARG A 1 225 ? -8.252 8.972 8.633 1.00 93.88 225 ARG A CA 1
ATOM 1799 C C . ARG A 1 225 ? -9.763 8.994 8.432 1.00 93.88 225 ARG A C 1
ATOM 1801 O O . ARG A 1 225 ? -10.489 9.452 9.306 1.00 93.88 225 ARG A O 1
ATOM 1808 N N . ASN A 1 226 ? -10.242 8.424 7.330 1.00 92.94 226 ASN A N 1
ATOM 1809 C CA . ASN A 1 226 ? -11.670 8.225 7.075 1.00 92.94 226 ASN A CA 1
ATOM 1810 C C . ASN A 1 226 ? -12.262 7.012 7.819 1.00 92.94 226 ASN A C 1
ATOM 1812 O O . ASN A 1 226 ? -13.409 6.635 7.579 1.00 92.94 226 ASN A O 1
ATOM 1816 N N . GLY A 1 227 ? -11.503 6.407 8.736 1.00 92.75 227 GLY A N 1
ATOM 1817 C CA . GLY A 1 227 ? -11.962 5.349 9.625 1.00 92.75 227 GLY A CA 1
ATOM 1818 C C . GLY A 1 227 ? -11.748 3.930 9.112 1.00 92.75 227 GLY A C 1
ATOM 1819 O O . GLY A 1 227 ? -12.242 3.010 9.759 1.00 92.75 227 GLY A O 1
ATOM 1820 N N . ASP A 1 228 ? -11.033 3.720 8.001 1.00 96.44 228 ASP A N 1
ATOM 1821 C CA . ASP A 1 228 ? -10.709 2.373 7.520 1.00 96.44 228 ASP A CA 1
ATOM 1822 C C . ASP A 1 228 ? -9.647 1.711 8.416 1.00 96.44 228 ASP A C 1
ATOM 1824 O O . ASP A 1 228 ? -8.470 2.083 8.432 1.00 96.44 228 ASP A O 1
ATOM 1828 N N . GLY A 1 229 ? -10.077 0.704 9.174 1.00 94.25 229 GLY A N 1
ATOM 1829 C CA . GLY A 1 229 ? -9.237 -0.052 10.094 1.00 94.25 229 GLY A CA 1
ATOM 1830 C C . GLY A 1 229 ? -8.179 -0.900 9.396 1.00 94.25 229 GLY A C 1
ATOM 1831 O O . GLY A 1 229 ? -7.086 -1.049 9.929 1.00 94.25 229 GLY A O 1
ATOM 1832 N N . VAL A 1 230 ? -8.443 -1.400 8.186 1.00 95.50 230 VAL A N 1
ATOM 1833 C CA . VAL A 1 230 ? -7.463 -2.206 7.440 1.00 95.50 230 VAL A CA 1
ATOM 1834 C C . VAL A 1 230 ? -6.320 -1.321 6.955 1.00 95.50 230 VAL A C 1
ATOM 1836 O O . VAL A 1 230 ? -5.151 -1.691 7.092 1.00 95.50 230 VAL A O 1
ATOM 1839 N N . ALA A 1 231 ? -6.646 -0.137 6.433 1.00 97.19 231 ALA A N 1
ATOM 1840 C CA . ALA A 1 231 ? -5.644 0.848 6.041 1.00 97.19 231 ALA A CA 1
ATOM 1841 C C . ALA A 1 231 ? -4.815 1.312 7.252 1.00 97.19 231 ALA A C 1
ATOM 1843 O O . ALA A 1 231 ? -3.592 1.429 7.158 1.00 97.19 231 ALA A O 1
ATOM 1844 N N . TYR A 1 232 ? -5.456 1.494 8.411 1.00 95.75 232 TYR A N 1
ATOM 1845 C CA . TYR A 1 232 ? -4.765 1.803 9.664 1.00 95.75 232 TYR A CA 1
ATOM 1846 C C . TYR A 1 232 ? -3.770 0.707 10.077 1.00 95.75 232 TYR A C 1
ATOM 1848 O O . TYR A 1 232 ? -2.606 0.995 10.363 1.00 95.75 232 TYR A O 1
ATOM 1856 N N . ASP A 1 233 ? -4.184 -0.560 10.022 1.00 94.25 233 ASP A N 1
ATOM 1857 C CA . ASP A 1 233 ? -3.321 -1.703 10.343 1.00 94.25 233 ASP A CA 1
ATOM 1858 C C . ASP A 1 233 ? -2.127 -1.811 9.372 1.00 94.25 233 ASP A C 1
ATOM 1860 O O . ASP A 1 233 ? -1.051 -2.305 9.727 1.00 94.25 233 ASP A O 1
ATOM 1864 N N . GLN A 1 234 ? -2.292 -1.375 8.119 1.00 94.50 234 GLN A N 1
ATOM 1865 C CA . GLN A 1 234 ? -1.206 -1.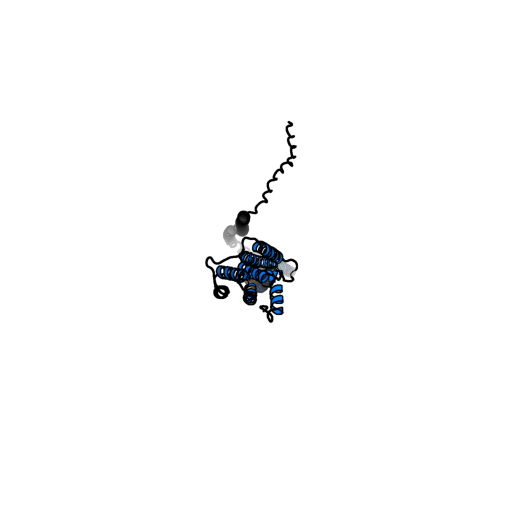315 7.136 1.00 94.50 234 GLN A CA 1
ATOM 1866 C C . GLN A 1 234 ? -0.212 -0.194 7.456 1.00 94.50 234 GLN A C 1
ATOM 1868 O O . GLN A 1 234 ? 0.989 -0.463 7.522 1.00 94.50 234 GLN A O 1
ATOM 1873 N N . ILE A 1 235 ? -0.678 1.032 7.723 1.00 94.56 235 ILE A N 1
ATOM 1874 C CA . ILE A 1 235 ? 0.227 2.143 8.065 1.00 94.56 235 ILE A CA 1
ATOM 1875 C C . ILE A 1 235 ? 0.948 1.908 9.400 1.00 94.56 235 ILE A C 1
ATOM 1877 O O . ILE A 1 235 ? 2.116 2.272 9.523 1.00 94.56 235 ILE A O 1
ATOM 1881 N N . GLN A 1 236 ? 0.321 1.234 10.375 1.00 92.81 236 GLN A N 1
ATOM 1882 C CA . GLN A 1 236 ? 0.990 0.827 11.617 1.00 92.81 236 GLN A CA 1
ATOM 1883 C C . GLN A 1 236 ? 2.143 -0.148 11.349 1.00 92.81 236 GLN A C 1
ATOM 1885 O O . GLN A 1 236 ? 3.241 0.032 11.877 1.00 92.81 236 GLN A O 1
ATOM 1890 N N . ARG A 1 237 ? 1.926 -1.156 10.492 1.00 91.88 237 ARG A N 1
ATOM 1891 C CA . ARG A 1 237 ? 2.975 -2.111 10.099 1.00 91.88 237 ARG A CA 1
ATOM 1892 C C . ARG A 1 237 ? 4.132 -1.432 9.372 1.00 91.88 237 ARG A C 1
ATOM 1894 O O . ARG A 1 237 ? 5.287 -1.730 9.667 1.00 91.88 237 ARG A O 1
ATOM 1901 N N . ILE A 1 238 ? 3.832 -0.503 8.466 1.00 91.88 238 ILE A N 1
ATOM 1902 C CA . ILE A 1 238 ? 4.853 0.274 7.750 1.00 91.88 238 ILE A CA 1
ATOM 1903 C C . ILE A 1 238 ? 5.650 1.132 8.739 1.00 91.88 238 ILE A C 1
ATOM 1905 O O . ILE A 1 238 ? 6.880 1.092 8.728 1.00 91.88 238 ILE A O 1
ATOM 1909 N N . ALA A 1 239 ? 4.976 1.833 9.655 1.00 91.25 239 ALA A N 1
ATOM 1910 C CA . ALA A 1 239 ? 5.627 2.644 10.683 1.00 91.25 239 ALA A CA 1
ATOM 1911 C C . ALA A 1 239 ? 6.538 1.823 11.617 1.00 91.25 239 ALA A C 1
ATOM 1913 O O . ALA A 1 239 ? 7.610 2.295 12.005 1.00 91.25 239 ALA A O 1
ATOM 1914 N N . ALA A 1 240 ? 6.130 0.595 11.952 1.00 89.31 240 ALA A N 1
ATOM 1915 C CA . ALA A 1 240 ? 6.898 -0.329 12.785 1.00 89.31 240 ALA A CA 1
ATOM 1916 C C . ALA A 1 240 ? 8.113 -0.948 12.069 1.00 89.31 240 ALA A C 1
ATOM 1918 O O . ALA A 1 240 ? 8.988 -1.513 12.728 1.00 89.31 240 ALA A O 1
ATOM 1919 N N . SER A 1 241 ? 8.194 -0.855 10.739 1.00 87.44 241 SER A N 1
ATOM 1920 C CA . SER A 1 241 ? 9.317 -1.412 9.984 1.00 87.44 241 SER A CA 1
ATOM 1921 C C . SER A 1 241 ? 10.639 -0.668 10.261 1.00 87.44 241 SER A C 1
ATOM 1923 O O . SER A 1 241 ? 10.676 0.523 10.601 1.00 87.44 241 SER A O 1
ATOM 1925 N N . ALA A 1 242 ? 11.756 -1.398 10.154 1.00 64.38 242 ALA A N 1
ATOM 1926 C CA . ALA A 1 242 ? 13.094 -0.950 10.556 1.00 64.38 242 ALA A CA 1
ATOM 1927 C C . ALA A 1 242 ? 13.751 0.067 9.600 1.00 64.38 242 ALA A C 1
ATOM 1929 O O . ALA A 1 242 ? 14.904 0.448 9.815 1.00 64.38 242 ALA A O 1
ATOM 1930 N N . THR A 1 243 ? 13.049 0.538 8.565 1.00 69.88 243 THR A N 1
ATOM 1931 C CA . THR A 1 243 ? 13.563 1.598 7.692 1.00 69.88 243 THR A CA 1
ATOM 1932 C C . THR A 1 243 ? 13.654 2.888 8.510 1.00 69.88 243 THR A C 1
ATOM 1934 O O . THR A 1 243 ? 12.686 3.349 9.126 1.00 69.88 243 THR A O 1
ATOM 1937 N N . LYS A 1 244 ? 14.876 3.404 8.670 1.00 57.72 244 LYS A N 1
ATOM 1938 C CA . LYS A 1 244 ? 15.157 4.409 9.703 1.00 57.72 244 LYS A CA 1
ATOM 1939 C C . LYS A 1 244 ? 14.743 5.829 9.316 1.00 57.72 244 LYS A C 1
ATOM 1941 O O . LYS A 1 244 ? 14.680 6.646 10.223 1.00 57.72 244 LYS A O 1
ATOM 1946 N N . ASP A 1 245 ? 14.423 6.106 8.047 1.00 64.38 245 ASP A N 1
ATOM 1947 C CA . ASP A 1 245 ? 14.141 7.483 7.613 1.00 64.38 245 ASP A CA 1
ATOM 1948 C C . ASP A 1 245 ? 13.476 7.605 6.219 1.00 64.38 245 ASP A C 1
ATOM 1950 O O . ASP A 1 245 ? 13.930 8.358 5.362 1.00 64.38 245 ASP A O 1
ATOM 1954 N N . SER A 1 246 ? 12.429 6.822 5.924 1.00 83.12 246 SER A N 1
ATOM 1955 C CA . SER A 1 246 ? 11.667 7.018 4.679 1.00 83.12 246 SER A CA 1
ATOM 1956 C C . SER A 1 246 ? 10.555 8.056 4.867 1.00 83.12 246 SER A C 1
ATOM 1958 O O . SER A 1 246 ? 9.877 8.087 5.897 1.00 83.12 246 SER A O 1
ATOM 1960 N N . VAL A 1 247 ? 10.291 8.865 3.834 1.00 89.62 247 VAL A N 1
ATOM 1961 C CA . VAL A 1 247 ? 9.126 9.774 3.773 1.00 89.62 247 VAL A CA 1
ATOM 1962 C C . VAL A 1 247 ? 7.826 9.024 4.099 1.00 89.62 247 VAL A C 1
ATOM 1964 O O . VAL A 1 247 ? 6.963 9.538 4.810 1.00 89.62 247 VAL A O 1
ATOM 1967 N N . THR A 1 248 ? 7.715 7.765 3.665 1.00 91.56 248 THR A N 1
ATOM 1968 C CA . THR A 1 248 ? 6.575 6.888 3.963 1.00 91.56 248 THR A CA 1
ATOM 1969 C C . THR A 1 248 ? 6.369 6.662 5.460 1.00 91.56 248 THR A C 1
ATOM 1971 O O . THR A 1 248 ? 5.233 6.708 5.937 1.00 91.56 248 THR A O 1
ATOM 1974 N N . LYS A 1 249 ? 7.444 6.507 6.239 1.00 92.06 249 LYS A N 1
ATOM 1975 C CA . LYS A 1 249 ? 7.369 6.357 7.696 1.00 92.06 249 LYS A CA 1
ATOM 1976 C C . LYS A 1 249 ? 6.890 7.631 8.384 1.00 92.06 249 LYS A C 1
ATOM 1978 O O . LYS A 1 249 ? 6.060 7.548 9.289 1.00 92.06 249 LYS A O 1
ATOM 1983 N N . VAL A 1 250 ? 7.356 8.798 7.934 1.00 92.06 250 VAL A N 1
ATOM 1984 C CA . VAL A 1 250 ? 6.906 10.103 8.452 1.00 92.06 250 VAL A CA 1
ATOM 1985 C C . VAL A 1 250 ? 5.407 10.294 8.204 1.00 92.06 250 VAL A C 1
ATOM 1987 O O . VAL A 1 250 ? 4.673 10.660 9.125 1.00 92.06 250 VAL A O 1
ATOM 1990 N N . ILE A 1 251 ? 4.927 9.973 6.998 1.00 94.06 251 ILE A N 1
ATOM 1991 C CA . ILE A 1 251 ? 3.495 10.016 6.662 1.00 94.06 251 ILE A CA 1
ATOM 1992 C C . ILE A 1 251 ? 2.697 9.070 7.568 1.00 94.06 251 ILE A C 1
ATOM 1994 O O . ILE A 1 251 ? 1.688 9.478 8.143 1.00 94.06 251 ILE A O 1
ATOM 1998 N N . CYS A 1 252 ? 3.156 7.829 7.758 1.00 94.94 252 CYS A N 1
ATOM 1999 C CA . CYS A 1 252 ? 2.463 6.864 8.614 1.00 94.94 252 CYS A CA 1
ATOM 2000 C C . CYS A 1 252 ? 2.390 7.335 10.074 1.00 94.94 252 CYS A C 1
ATOM 2002 O O . CYS A 1 252 ? 1.306 7.363 10.650 1.00 94.94 252 CYS A O 1
ATOM 2004 N N . LEU A 1 253 ? 3.517 7.737 10.672 1.00 93.38 253 LEU A N 1
ATOM 2005 C CA . LEU A 1 253 ? 3.578 8.151 12.079 1.00 93.38 253 LEU A CA 1
ATOM 2006 C C . LEU A 1 253 ? 2.753 9.412 12.351 1.00 93.38 253 LEU A C 1
ATOM 2008 O O . LEU A 1 253 ? 1.993 9.451 13.317 1.00 93.38 253 LEU A O 1
ATOM 2012 N N . SER A 1 254 ? 2.866 10.425 11.488 1.00 94.44 254 SER A N 1
ATOM 2013 C CA . SER A 1 254 ? 2.061 11.648 11.606 1.00 94.44 254 SER A CA 1
ATOM 2014 C C . SER A 1 254 ? 0.566 11.350 11.488 1.00 94.44 254 SER A C 1
ATOM 2016 O O . SER A 1 254 ? -0.222 11.839 12.296 1.00 94.44 254 SER A O 1
ATOM 2018 N N . THR A 1 255 ? 0.179 10.475 10.557 1.00 96.06 255 THR A N 1
ATOM 2019 C CA . THR A 1 255 ? -1.214 10.049 10.386 1.00 96.06 255 THR A CA 1
ATOM 2020 C C . THR A 1 255 ? -1.733 9.281 11.598 1.00 96.06 255 THR A C 1
ATOM 2022 O O . THR A 1 255 ? -2.828 9.569 12.073 1.00 96.06 255 THR A O 1
ATOM 2025 N N . ILE A 1 256 ? -0.956 8.337 12.135 1.00 93.81 256 ILE A N 1
ATOM 2026 C CA . ILE A 1 256 ? -1.326 7.570 13.334 1.00 93.81 256 ILE A CA 1
ATOM 2027 C C . ILE A 1 256 ? -1.556 8.512 14.521 1.00 93.81 256 ILE A C 1
ATOM 2029 O O . ILE A 1 256 ? -2.573 8.391 15.204 1.00 93.81 256 ILE A O 1
ATOM 2033 N N . ASN A 1 257 ? -0.655 9.476 14.734 1.00 92.50 257 ASN A N 1
ATOM 2034 C CA . ASN A 1 257 ? -0.794 10.473 15.797 1.00 92.50 257 ASN A CA 1
ATOM 2035 C C . ASN A 1 257 ? -2.036 11.348 15.595 1.00 92.50 257 ASN A C 1
ATOM 2037 O O . ASN A 1 257 ? -2.778 11.591 16.545 1.00 92.50 257 ASN A O 1
ATOM 2041 N N . GLN A 1 258 ? -2.297 11.784 14.362 1.00 92.44 258 GLN A N 1
ATOM 2042 C CA . GLN A 1 258 ? -3.473 12.588 14.042 1.00 92.44 258 GLN A CA 1
ATOM 2043 C C . GLN A 1 258 ? -4.772 11.818 14.307 1.00 92.44 258 GLN A C 1
ATOM 2045 O O . GLN A 1 258 ? -5.665 12.342 14.964 1.00 92.44 258 GLN A O 1
ATOM 2050 N N . ILE A 1 259 ? -4.855 10.560 13.866 1.00 92.50 259 ILE A N 1
ATOM 2051 C CA . ILE A 1 259 ? -6.000 9.676 14.127 1.00 92.50 259 ILE A CA 1
ATOM 2052 C C . ILE A 1 259 ? -6.199 9.491 15.632 1.00 92.50 259 ILE A C 1
ATOM 2054 O O . ILE A 1 259 ? -7.323 9.576 16.119 1.00 92.50 259 ILE A O 1
ATOM 2058 N N . PHE A 1 260 ? -5.118 9.278 16.384 1.00 89.12 260 PHE A N 1
ATOM 2059 C CA . PHE A 1 260 ? -5.185 9.152 17.837 1.00 89.12 260 PHE A CA 1
ATOM 2060 C C . PHE A 1 260 ? -5.778 10.408 18.492 1.00 89.12 260 PHE A C 1
ATOM 2062 O O . PHE A 1 260 ? -6.676 10.300 19.328 1.00 89.12 260 PHE A O 1
ATOM 2069 N N . VAL A 1 261 ? -5.332 11.601 18.087 1.00 88.00 261 VAL A N 1
ATOM 2070 C CA . VAL A 1 261 ? -5.875 12.877 18.582 1.00 88.00 261 VAL A CA 1
ATOM 2071 C C . VAL A 1 261 ? -7.342 13.049 18.178 1.00 88.00 261 VAL A C 1
ATOM 2073 O O . VAL A 1 261 ? -8.178 13.354 19.028 1.00 88.00 261 VAL A O 1
ATOM 2076 N N . GLU A 1 262 ? -7.680 12.804 16.910 1.00 87.31 262 GLU A N 1
ATOM 2077 C CA . GLU A 1 262 ? -9.046 12.911 16.387 1.00 87.31 262 GLU A CA 1
ATOM 2078 C C . GLU A 1 262 ? -9.999 11.969 17.127 1.00 87.31 262 GLU A C 1
ATOM 2080 O O . GLU A 1 262 ? -11.079 12.381 17.544 1.00 87.31 262 GLU A O 1
ATOM 2085 N N . MET A 1 263 ? -9.597 10.725 17.366 1.00 83.81 263 MET A N 1
ATOM 2086 C CA . MET A 1 263 ? -10.433 9.723 18.031 1.00 83.81 263 MET A CA 1
ATOM 2087 C C . MET A 1 263 ? -10.551 9.931 19.535 1.00 83.81 263 MET A C 1
ATOM 2089 O O . MET A 1 263 ? -11.530 9.498 20.145 1.00 83.81 263 MET A O 1
ATOM 2093 N N . ASN A 1 264 ? -9.599 10.627 20.145 1.00 78.62 264 ASN A N 1
ATOM 2094 C CA . ASN A 1 264 ? -9.722 11.074 21.527 1.00 78.62 264 ASN A CA 1
ATOM 2095 C C . ASN A 1 264 ? -10.473 12.412 21.648 1.00 78.62 264 ASN A C 1
ATOM 2097 O O . ASN A 1 264 ? -10.793 12.825 22.761 1.00 78.62 264 ASN A O 1
ATOM 2101 N N . SER A 1 265 ? -10.823 13.061 20.531 1.00 76.12 265 SER A N 1
ATOM 2102 C CA . SER A 1 265 ? -11.703 14.230 20.541 1.00 76.12 265 SER A CA 1
ATOM 2103 C C . SER A 1 265 ? -13.154 13.847 20.873 1.00 76.12 265 SER A C 1
ATOM 2105 O O . SER A 1 265 ? -13.614 12.730 20.613 1.00 76.12 265 SER A O 1
ATOM 2107 N N . GLY A 1 266 ? -13.905 14.797 21.437 1.00 65.94 266 GLY A N 1
ATOM 2108 C CA . GLY A 1 266 ? -15.298 14.599 21.855 1.00 65.94 266 GLY A CA 1
ATOM 2109 C C . GLY A 1 266 ? -16.293 14.326 20.718 1.00 65.94 266 GLY A C 1
ATOM 2110 O O . GLY A 1 266 ? -17.435 13.986 20.998 1.00 65.94 266 GLY A O 1
ATOM 2111 N N . ILE A 1 267 ? -15.884 14.430 19.446 1.00 68.94 267 ILE A N 1
ATOM 2112 C CA . ILE A 1 267 ? -16.749 14.164 18.280 1.00 68.94 267 ILE A CA 1
ATOM 2113 C C . ILE A 1 267 ? -17.158 12.685 18.219 1.00 68.94 267 ILE A C 1
ATOM 2115 O O . ILE A 1 267 ? -18.242 12.353 17.748 1.00 68.94 267 ILE A O 1
ATOM 2119 N N . TYR A 1 268 ? -16.327 11.801 18.769 1.00 67.50 268 TYR A N 1
ATOM 2120 C CA . TYR A 1 268 ? -16.634 10.381 18.907 1.00 67.50 268 TYR A CA 1
ATOM 2121 C C . TYR A 1 268 ? -17.262 10.056 20.271 1.00 67.50 268 TYR A C 1
ATOM 2123 O O . TYR A 1 268 ? -17.103 8.944 20.768 1.00 67.50 268 TYR A O 1
ATOM 2131 N N . ALA A 1 269 ? -17.927 11.009 20.933 1.00 67.88 269 ALA A N 1
ATOM 2132 C CA . ALA A 1 269 ? -18.683 10.728 22.155 1.00 67.88 269 ALA A CA 1
ATOM 2133 C C . ALA A 1 269 ? -19.689 9.584 21.926 1.00 67.88 269 ALA A C 1
ATOM 2135 O O . ALA A 1 269 ? -20.189 9.408 20.815 1.00 67.88 269 ALA A O 1
ATOM 2136 N N . GLY A 1 270 ? -19.911 8.779 22.969 1.00 75.44 270 GLY A N 1
ATOM 2137 C CA . GLY A 1 270 ? -20.610 7.500 22.862 1.00 75.44 270 GLY A CA 1
ATOM 2138 C C . GLY A 1 270 ? -21.988 7.589 22.202 1.00 75.44 270 GLY A C 1
ATOM 2139 O O . GLY A 1 270 ? -22.659 8.622 22.239 1.00 75.44 270 GLY A O 1
ATOM 2140 N N . ARG A 1 271 ? -22.411 6.486 21.589 1.00 85.06 271 ARG A N 1
ATOM 2141 C CA . ARG A 1 271 ? -23.655 6.365 20.835 1.00 85.06 271 ARG A CA 1
ATOM 2142 C C . ARG A 1 271 ? -24.634 5.477 21.588 1.00 85.06 271 ARG A C 1
ATOM 2144 O O . ARG A 1 271 ? -24.273 4.410 22.066 1.00 85.06 271 ARG A O 1
ATOM 2151 N N . SER A 1 272 ? -25.893 5.889 21.660 1.00 86.56 272 SER A N 1
ATOM 2152 C CA . SER A 1 272 ? -26.958 5.108 22.290 1.00 86.56 272 SER A CA 1
ATOM 2153 C C . SER A 1 272 ? -28.090 4.814 21.311 1.00 86.56 272 SER A C 1
ATOM 2155 O O . SER A 1 272 ? -28.261 5.487 20.290 1.00 86.56 272 SER A O 1
ATOM 2157 N N . PHE A 1 273 ? -28.863 3.777 21.621 1.00 88.38 273 PHE A N 1
ATOM 2158 C CA . PHE A 1 273 ? -30.140 3.524 20.966 1.00 88.38 273 PHE A CA 1
ATOM 2159 C C . PHE A 1 273 ? -31.203 4.492 21.496 1.00 88.38 273 PHE A C 1
ATOM 2161 O O . PHE A 1 273 ? -31.178 4.871 22.665 1.00 88.38 273 PHE A O 1
ATOM 2168 N N . THR A 1 274 ? -32.145 4.879 20.634 1.00 87.69 274 THR A N 1
ATOM 2169 C CA . THR A 1 274 ? -33.302 5.699 21.030 1.00 87.69 274 THR A CA 1
ATOM 2170 C C . THR A 1 274 ? -34.239 4.935 21.964 1.00 87.69 274 THR A C 1
ATOM 2172 O O . THR A 1 274 ? -34.775 5.508 22.905 1.00 87.69 274 THR A O 1
ATOM 2175 N N . GLU A 1 275 ? -34.415 3.641 21.707 1.00 89.62 275 GLU A N 1
ATOM 2176 C CA . GLU A 1 275 ? -35.193 2.730 22.543 1.00 89.62 275 GLU A CA 1
ATOM 2177 C C . GLU A 1 275 ? -34.253 1.895 23.409 1.00 89.62 275 GLU A C 1
ATOM 2179 O O . GLU A 1 275 ? -33.173 1.499 22.958 1.00 89.62 275 GLU A O 1
ATOM 2184 N N . GLU A 1 276 ? -34.663 1.607 24.645 1.00 89.50 276 GLU A N 1
ATOM 2185 C CA . GLU A 1 276 ? -33.891 0.725 25.513 1.00 89.50 276 GLU A CA 1
ATOM 2186 C C . GLU A 1 276 ? -33.825 -0.688 24.913 1.00 89.50 276 GLU A C 1
ATOM 2188 O O . GLU A 1 276 ? -34.830 -1.244 24.475 1.00 89.50 276 GLU A O 1
ATOM 2193 N N . ARG A 1 277 ? -32.621 -1.263 24.894 1.00 92.69 277 ARG A N 1
ATOM 2194 C CA . ARG A 1 277 ? -32.354 -2.620 24.409 1.00 92.69 277 ARG A CA 1
ATOM 2195 C C . ARG A 1 277 ? -31.920 -3.519 25.557 1.00 92.69 277 ARG A C 1
ATOM 2197 O O . ARG A 1 277 ? -31.219 -3.069 26.473 1.00 92.69 277 ARG A O 1
ATOM 2204 N N . SER A 1 278 ? -32.308 -4.793 25.501 1.00 94.38 278 SER A N 1
ATOM 2205 C CA . SER A 1 278 ? -31.820 -5.794 26.457 1.00 94.38 278 SER A CA 1
ATOM 2206 C C . SER A 1 278 ? -30.333 -6.103 26.220 1.00 94.38 278 SER A C 1
ATOM 2208 O O . SER A 1 278 ? -29.772 -5.802 25.163 1.00 94.38 278 SER A O 1
ATOM 2210 N N . VAL A 1 279 ? -29.674 -6.712 27.209 1.00 93.75 279 VAL A N 1
ATOM 2211 C CA . VAL A 1 279 ? -28.277 -7.161 27.077 1.00 93.75 279 VAL A CA 1
ATOM 2212 C C . VAL A 1 279 ? -28.149 -8.212 25.967 1.00 93.75 279 VAL A C 1
ATOM 2214 O O . VAL A 1 279 ? -27.239 -8.152 25.145 1.00 93.75 279 VAL A O 1
ATOM 2217 N N . GLU A 1 280 ? -29.091 -9.147 25.888 1.00 93.75 280 GLU A N 1
ATOM 2218 C CA . GLU A 1 280 ? -29.134 -10.210 24.880 1.00 93.75 280 GLU A CA 1
ATOM 2219 C C . GLU A 1 280 ? -29.355 -9.655 23.471 1.00 93.75 280 GLU A C 1
ATOM 2221 O O . GLU A 1 280 ? -28.748 -10.138 22.514 1.00 93.75 280 GLU A O 1
ATOM 2226 N N . GLU A 1 281 ? -30.210 -8.640 23.330 1.00 94.94 281 GLU A N 1
ATOM 2227 C CA . GLU A 1 281 ? -30.419 -7.953 22.056 1.00 94.94 281 GLU A CA 1
ATOM 2228 C C . GLU A 1 281 ? -29.146 -7.242 21.602 1.00 94.94 281 GLU A C 1
ATOM 2230 O O . GLU A 1 281 ? -28.693 -7.460 20.481 1.00 94.94 281 GLU A O 1
ATOM 2235 N N . MET A 1 282 ? -28.527 -6.441 22.474 1.00 95.38 282 MET A N 1
ATOM 2236 C CA . MET A 1 282 ? -27.302 -5.718 22.123 1.00 95.38 282 MET A CA 1
ATOM 2237 C C . MET A 1 282 ? -26.139 -6.660 21.810 1.00 95.38 282 MET A C 1
ATOM 2239 O O . MET A 1 282 ? -25.382 -6.386 20.883 1.00 95.38 282 MET A O 1
ATOM 2243 N N . ASN A 1 283 ? -26.026 -7.798 22.502 1.00 94.19 283 ASN A N 1
ATOM 2244 C CA . ASN A 1 283 ? -25.019 -8.812 22.184 1.00 94.19 283 ASN A CA 1
ATOM 2245 C C . ASN A 1 283 ? -25.149 -9.331 20.742 1.00 94.19 283 ASN A C 1
ATOM 2247 O O . ASN A 1 283 ? -24.137 -9.514 20.071 1.00 94.19 283 ASN A O 1
ATOM 2251 N N . LYS A 1 284 ? -26.375 -9.506 20.227 1.00 95.00 284 LYS A N 1
ATOM 2252 C CA . LYS A 1 284 ? -26.598 -9.873 18.814 1.00 95.00 284 LYS A CA 1
ATOM 2253 C C . LYS A 1 284 ? -26.210 -8.743 17.858 1.00 95.00 284 LYS A C 1
ATOM 2255 O O . LYS A 1 284 ? -25.687 -9.002 16.779 1.00 95.00 284 LYS A O 1
ATOM 2260 N N . LEU A 1 285 ? -26.444 -7.494 18.260 1.00 96.56 285 LEU A N 1
ATOM 2261 C CA . LEU A 1 285 ? -26.131 -6.308 17.458 1.00 96.56 285 LEU A CA 1
ATOM 2262 C C . LEU A 1 285 ? -24.624 -6.034 17.327 1.00 96.56 285 LEU A C 1
ATOM 2264 O O . LEU A 1 285 ? -24.234 -5.254 16.463 1.00 96.56 285 LEU A O 1
ATOM 2268 N N . LEU A 1 286 ? -23.763 -6.693 18.113 1.00 96.38 286 LEU A N 1
ATOM 2269 C CA . LEU A 1 286 ? -22.305 -6.640 17.930 1.00 96.38 286 LEU A CA 1
ATOM 2270 C C . LEU A 1 286 ? -21.835 -7.266 16.606 1.00 96.38 286 LEU A C 1
ATOM 2272 O O . LEU A 1 286 ? -20.711 -7.001 16.189 1.00 96.38 286 LEU A O 1
ATOM 2276 N N . ASP A 1 287 ? -22.675 -8.064 15.946 1.00 95.69 287 ASP A N 1
ATOM 2277 C CA . ASP A 1 287 ? -22.411 -8.672 14.635 1.00 95.69 287 ASP A CA 1
ATOM 2278 C C . ASP A 1 287 ? -23.211 -8.017 13.494 1.00 95.69 287 ASP A C 1
ATOM 2280 O O . ASP A 1 287 ? -23.198 -8.499 12.360 1.00 95.69 287 ASP A O 1
ATOM 2284 N N . ASP A 1 288 ? -23.910 -6.909 13.765 1.00 97.38 288 ASP A N 1
ATOM 2285 C CA . ASP A 1 288 ? -24.722 -6.217 12.763 1.00 97.38 288 ASP A CA 1
ATOM 2286 C C . ASP A 1 288 ? -23.847 -5.694 11.605 1.00 97.38 288 ASP A C 1
ATOM 2288 O O . ASP A 1 288 ? -22.763 -5.158 11.856 1.00 97.38 288 ASP A O 1
ATOM 2292 N N . PRO A 1 289 ? -24.268 -5.797 10.329 1.00 96.44 289 PRO A N 1
ATOM 2293 C CA . PRO A 1 289 ? -23.489 -5.272 9.205 1.00 96.44 289 PRO A CA 1
ATOM 2294 C C . PRO A 1 289 ? -23.256 -3.753 9.286 1.00 96.44 289 PRO A C 1
ATOM 2296 O O . PRO A 1 289 ? -22.231 -3.253 8.810 1.00 96.44 289 PRO A O 1
ATOM 2299 N N . ASN A 1 290 ? -24.161 -3.006 9.919 1.00 96.12 290 ASN A N 1
ATOM 2300 C CA . ASN A 1 290 ? -24.056 -1.569 10.095 1.00 96.12 290 ASN A CA 1
ATOM 2301 C C . ASN A 1 290 ? -23.139 -1.214 11.279 1.00 96.12 290 ASN A C 1
ATOM 2303 O O . ASN A 1 290 ? -23.466 -1.415 12.449 1.00 96.12 290 ASN A O 1
ATOM 2307 N N . ALA A 1 291 ? -22.005 -0.582 10.974 1.00 95.50 291 ALA A N 1
ATOM 2308 C CA . ALA A 1 291 ? -21.014 -0.154 11.963 1.00 95.50 291 ALA A CA 1
ATOM 2309 C C . ALA A 1 291 ? -21.580 0.786 13.036 1.00 95.50 291 ALA A C 1
ATOM 2311 O O . ALA A 1 291 ? -21.126 0.783 14.178 1.00 95.50 291 ALA A O 1
ATOM 2312 N N . ILE A 1 292 ? -22.584 1.584 12.678 1.00 93.94 292 ILE A N 1
ATOM 2313 C CA . ILE A 1 292 ? -23.252 2.492 13.605 1.00 93.94 292 ILE A CA 1
ATOM 2314 C C . ILE A 1 292 ? -24.021 1.716 14.685 1.00 93.94 292 ILE A C 1
ATOM 2316 O O . ILE A 1 292 ? -24.029 2.120 15.849 1.00 93.94 292 ILE A O 1
ATOM 2320 N N . ILE A 1 293 ? -24.660 0.611 14.296 1.00 96.31 293 ILE A N 1
ATOM 2321 C CA . ILE A 1 293 ? -25.413 -0.256 15.203 1.00 96.31 293 ILE A CA 1
ATOM 2322 C C . ILE A 1 293 ? -24.445 -0.999 16.125 1.00 96.31 293 ILE A C 1
ATOM 2324 O O . ILE A 1 293 ? -24.650 -0.991 17.338 1.00 96.31 293 ILE A O 1
ATOM 2328 N N . ARG A 1 294 ? -23.346 -1.541 15.580 1.00 97.25 294 ARG A N 1
ATOM 2329 C CA . ARG A 1 294 ? -22.290 -2.174 16.388 1.00 97.25 294 ARG A CA 1
ATOM 2330 C C . ARG A 1 294 ? -21.697 -1.215 17.416 1.00 97.25 294 ARG A C 1
ATOM 2332 O O . ARG A 1 294 ? -21.548 -1.585 18.574 1.00 97.25 294 ARG A O 1
ATOM 2339 N N . TRP A 1 295 ? -21.403 0.025 17.019 1.00 95.31 295 TRP A N 1
ATOM 2340 C CA . TRP A 1 295 ? -20.910 1.053 17.939 1.00 95.31 295 TRP A CA 1
ATOM 2341 C C . TRP A 1 295 ? -21.903 1.307 19.085 1.00 95.31 295 TRP A C 1
ATOM 2343 O O . TRP A 1 295 ? -21.526 1.205 20.250 1.00 95.31 295 TRP A O 1
ATOM 2353 N N . ALA A 1 296 ? -23.181 1.545 18.775 1.00 95.00 296 ALA A N 1
ATOM 2354 C CA . ALA A 1 296 ? -24.200 1.755 19.806 1.00 95.00 296 ALA A CA 1
ATOM 2355 C C . ALA A 1 296 ? -24.378 0.533 20.730 1.00 95.00 296 ALA A C 1
ATOM 2357 O O . ALA A 1 296 ? -24.603 0.690 21.928 1.00 95.00 296 ALA A O 1
ATOM 2358 N N . ALA A 1 297 ? -24.239 -0.684 20.194 1.00 96.62 297 ALA A N 1
ATOM 2359 C CA . ALA A 1 297 ? -24.269 -1.913 20.981 1.00 96.62 297 ALA A CA 1
ATOM 2360 C C . ALA A 1 297 ? -23.084 -2.013 21.954 1.00 96.62 297 ALA A C 1
ATOM 2362 O O . ALA A 1 297 ? -23.292 -2.332 23.123 1.00 96.62 297 ALA A O 1
ATOM 2363 N N . VAL A 1 298 ? -21.866 -1.690 21.504 1.00 97.00 298 VAL A N 1
ATOM 2364 C CA . VAL A 1 298 ? -20.669 -1.656 22.361 1.00 97.00 298 VAL A CA 1
ATOM 2365 C C . VAL A 1 298 ? -20.855 -0.679 23.524 1.00 97.00 298 VAL A C 1
ATOM 2367 O O . VAL A 1 298 ? -20.673 -1.066 24.679 1.00 97.00 298 VAL A O 1
ATOM 2370 N N . ASP A 1 299 ? -21.267 0.557 23.236 1.00 94.06 299 ASP A N 1
ATOM 2371 C CA . ASP A 1 299 ? -21.453 1.587 24.264 1.00 94.06 299 ASP A CA 1
ATOM 2372 C C . ASP A 1 299 ? -22.598 1.236 25.227 1.00 94.06 299 ASP A C 1
ATOM 2374 O O . ASP A 1 299 ? -22.469 1.399 26.443 1.00 94.06 299 ASP A O 1
ATOM 2378 N N . GLY A 1 300 ? -23.705 0.693 24.710 1.00 94.00 300 GLY A N 1
ATOM 2379 C CA . GLY A 1 300 ? -24.840 0.255 25.522 1.00 94.00 300 GLY A CA 1
ATOM 2380 C C . GLY A 1 300 ? -24.485 -0.880 26.488 1.00 94.00 300 GLY A C 1
ATOM 2381 O O . GLY A 1 300 ? -24.842 -0.825 27.668 1.00 94.00 300 GLY A O 1
ATOM 2382 N N . LEU A 1 301 ? -23.739 -1.886 26.023 1.00 94.88 301 LEU A N 1
ATOM 2383 C CA . LEU A 1 301 ? -23.292 -3.005 26.860 1.00 94.88 301 LEU A CA 1
ATOM 2384 C C . LEU A 1 301 ? -22.255 -2.565 27.905 1.00 94.88 301 LEU A C 1
ATOM 2386 O O . LEU A 1 301 ? -22.339 -2.978 29.065 1.00 94.88 301 LEU A O 1
ATOM 2390 N N . ALA A 1 302 ? -21.329 -1.673 27.535 1.00 94.12 302 ALA A N 1
ATOM 2391 C CA . ALA A 1 302 ? -20.382 -1.070 28.473 1.00 94.12 302 ALA A CA 1
ATOM 2392 C C . ALA A 1 302 ? -21.100 -0.260 29.566 1.00 94.12 302 ALA A C 1
ATOM 2394 O O . ALA A 1 302 ? -20.800 -0.415 30.752 1.00 94.12 302 ALA A O 1
ATOM 2395 N N . GLY A 1 303 ? -22.114 0.529 29.189 1.00 93.00 303 GLY A N 1
ATOM 2396 C CA . GLY A 1 303 ? -22.948 1.295 30.118 1.00 93.00 303 GLY A CA 1
ATOM 2397 C C . GLY A 1 303 ? -23.735 0.418 31.098 1.00 93.00 303 GLY A C 1
ATOM 2398 O O . GLY A 1 303 ? -23.871 0.772 32.271 1.00 93.00 303 GLY A O 1
ATOM 2399 N N . LYS A 1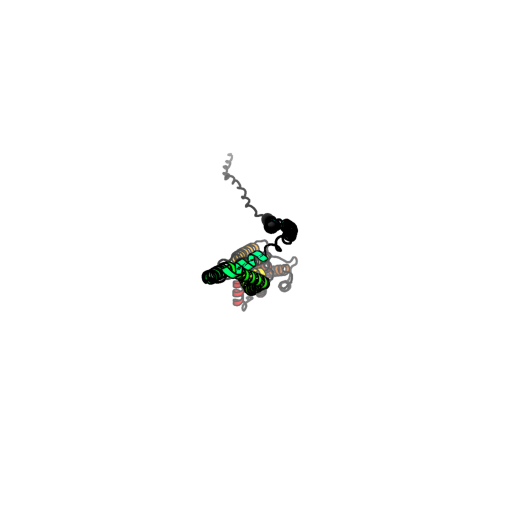 304 ? -24.184 -0.767 30.659 1.00 93.12 304 LYS A N 1
ATOM 2400 C CA . LYS A 1 304 ? -24.797 -1.786 31.533 1.00 93.12 304 LYS A CA 1
ATOM 2401 C C . LYS A 1 304 ? -23.774 -2.574 32.371 1.00 93.12 304 LYS A C 1
ATOM 2403 O O . LYS A 1 304 ? -24.177 -3.387 33.198 1.00 93.12 304 LYS A O 1
ATOM 2408 N N . LYS A 1 305 ? -22.470 -2.303 32.217 1.00 93.19 305 LYS A N 1
ATOM 2409 C CA . LYS A 1 305 ? -21.351 -2.951 32.928 1.00 93.19 305 LYS A CA 1
ATOM 2410 C C . LYS A 1 305 ? -21.305 -4.474 32.756 1.00 93.19 305 LYS A C 1
ATOM 2412 O O . LYS A 1 305 ? -20.809 -5.179 33.637 1.00 93.19 305 LYS A O 1
ATOM 2417 N N . ASP A 1 306 ? -21.800 -4.983 31.630 1.00 91.31 306 ASP A N 1
ATOM 2418 C CA . ASP A 1 306 ? -21.756 -6.412 31.335 1.00 91.31 306 ASP A CA 1
ATOM 2419 C C . ASP A 1 306 ? -20.321 -6.834 30.993 1.00 91.31 306 ASP A C 1
ATOM 2421 O O . ASP A 1 306 ? -19.809 -6.570 29.908 1.00 91.31 306 ASP A O 1
ATOM 2425 N N . LYS A 1 307 ? -19.645 -7.501 31.931 1.00 93.62 307 LYS A N 1
ATOM 2426 C CA . LYS A 1 307 ? -18.268 -7.977 31.738 1.00 93.62 307 LYS A CA 1
ATOM 2427 C C . LYS A 1 307 ? -18.173 -9.184 30.807 1.00 93.62 307 LYS A C 1
ATOM 2429 O O . LYS A 1 307 ? -17.072 -9.476 30.340 1.00 93.62 307 LYS A O 1
ATOM 2434 N N . SER A 1 308 ? -19.272 -9.885 30.524 1.00 92.06 308 SER A N 1
ATOM 2435 C CA . SER A 1 308 ? -19.254 -11.081 29.671 1.00 92.06 308 SER A CA 1
ATOM 2436 C C . SER A 1 308 ? -18.867 -10.773 28.218 1.00 92.06 308 SER A C 1
ATOM 2438 O O . SER A 1 308 ? -18.391 -11.656 27.511 1.00 92.06 308 SER A O 1
ATOM 2440 N N . ILE A 1 309 ? -18.976 -9.507 27.798 1.00 95.38 309 ILE A N 1
ATOM 2441 C CA . ILE A 1 309 ? -18.730 -9.057 26.421 1.00 95.38 309 ILE A CA 1
ATOM 2442 C C . ILE A 1 309 ? -17.243 -8.883 26.079 1.00 95.38 309 ILE A C 1
ATOM 2444 O O . ILE A 1 309 ? -16.894 -8.752 24.908 1.00 95.38 309 ILE A O 1
ATOM 2448 N N . VAL A 1 310 ? -16.347 -8.862 27.074 1.00 96.31 310 VAL A N 1
ATOM 2449 C CA . VAL A 1 310 ? -14.907 -8.586 26.881 1.00 96.31 310 VAL A CA 1
ATOM 2450 C C . VAL A 1 310 ? -14.239 -9.452 25.801 1.00 96.31 310 VAL A C 1
ATOM 2452 O O . VAL A 1 310 ? -13.535 -8.869 24.974 1.00 96.31 310 VAL A O 1
ATOM 2455 N N . PRO A 1 311 ? -14.472 -10.780 25.702 1.00 96.00 311 PRO A N 1
ATOM 2456 C CA . PRO A 1 311 ? -13.921 -11.581 24.606 1.00 96.00 311 PRO A CA 1
ATOM 2457 C C . PRO A 1 311 ? -14.324 -11.042 23.227 1.00 96.00 311 PRO A C 1
ATOM 2459 O O . PRO A 1 311 ? -13.507 -10.979 22.308 1.00 96.00 311 PRO A O 1
ATOM 2462 N N . LYS A 1 312 ? -15.581 -10.605 23.083 1.00 96.31 312 LYS A N 1
ATOM 2463 C CA . LYS A 1 312 ? -16.103 -10.044 21.835 1.00 96.31 312 LYS A CA 1
ATOM 2464 C C . LYS A 1 312 ? -15.502 -8.670 21.544 1.00 96.31 312 LYS A C 1
ATOM 2466 O O . LYS A 1 312 ? -15.168 -8.397 20.395 1.00 96.31 312 LYS A O 1
ATOM 2471 N N . LEU A 1 313 ? -15.291 -7.838 22.564 1.00 97.00 313 LEU A N 1
ATOM 2472 C CA . LEU A 1 313 ? -14.614 -6.549 22.401 1.00 97.00 313 LEU A CA 1
ATOM 2473 C C . LEU A 1 313 ? -13.172 -6.714 21.907 1.00 97.00 313 LEU A C 1
ATOM 2475 O O . LEU A 1 313 ? -12.763 -5.973 21.019 1.00 97.00 313 LEU A O 1
ATOM 2479 N N . ILE A 1 314 ? -12.428 -7.711 22.405 1.00 97.19 314 ILE A N 1
ATOM 2480 C CA . ILE A 1 314 ? -11.078 -8.024 21.903 1.00 97.19 314 ILE A CA 1
ATOM 2481 C C . ILE A 1 314 ? -11.119 -8.361 20.405 1.00 97.19 314 ILE A C 1
ATOM 2483 O O . ILE A 1 314 ? -10.304 -7.854 19.635 1.00 97.19 314 ILE A O 1
ATOM 2487 N N . ILE A 1 315 ? -12.099 -9.155 19.963 1.00 96.88 315 ILE A N 1
ATOM 2488 C CA . ILE A 1 315 ? -12.296 -9.464 18.538 1.00 96.88 315 ILE A CA 1
ATOM 2489 C C . ILE A 1 315 ? -12.585 -8.185 17.739 1.00 96.88 315 ILE A C 1
ATOM 2491 O O . ILE A 1 315 ? -11.942 -7.951 16.717 1.00 96.88 315 ILE A O 1
ATOM 2495 N N . ILE A 1 316 ? -13.496 -7.332 18.216 1.00 97.12 316 ILE A N 1
ATOM 2496 C CA . ILE A 1 316 ? -13.855 -6.068 17.552 1.00 97.12 316 ILE A CA 1
ATOM 2497 C C . ILE A 1 316 ? -12.631 -5.157 17.416 1.00 97.12 316 ILE A C 1
ATOM 2499 O O . ILE A 1 316 ? -12.349 -4.691 16.314 1.00 97.12 316 ILE A O 1
ATOM 2503 N N . CYS A 1 317 ? -11.855 -4.964 18.486 1.00 95.81 317 CYS A N 1
ATOM 2504 C CA . CYS A 1 317 ? -10.606 -4.198 18.463 1.00 95.81 317 CYS A CA 1
ATOM 2505 C C . CYS A 1 317 ? -9.615 -4.702 17.403 1.00 95.81 317 CYS A C 1
ATOM 2507 O O . CYS A 1 317 ? -8.875 -3.906 16.830 1.00 95.81 317 CYS A O 1
ATOM 2509 N N . ASN A 1 318 ? -9.607 -6.009 17.141 1.00 94.81 318 ASN A N 1
ATOM 2510 C CA . ASN A 1 318 ? -8.668 -6.649 16.228 1.00 94.81 318 ASN A CA 1
ATOM 2511 C C . ASN A 1 318 ? -9.147 -6.686 14.770 1.00 94.81 318 ASN A C 1
ATOM 2513 O O . ASN A 1 318 ? -8.315 -6.791 13.873 1.00 94.81 318 ASN A O 1
ATOM 2517 N N . GLN A 1 319 ? -10.460 -6.693 14.531 1.00 95.19 319 GLN A N 1
ATOM 2518 C CA . GLN A 1 319 ? -11.014 -7.123 13.242 1.00 95.19 319 GLN A CA 1
ATOM 2519 C C . GLN A 1 319 ? -12.058 -6.180 12.652 1.00 95.19 319 GLN A C 1
ATOM 2521 O O . GLN A 1 319 ? -12.319 -6.273 11.453 1.00 95.19 319 GLN A O 1
ATOM 2526 N N . ASP A 1 320 ? -12.663 -5.276 13.431 1.00 97.25 320 ASP A N 1
ATOM 2527 C CA . ASP A 1 320 ? -13.716 -4.420 12.879 1.00 97.25 320 ASP A CA 1
ATOM 2528 C C . ASP A 1 320 ? -13.156 -3.544 11.753 1.00 97.25 320 ASP A C 1
ATOM 2530 O O . ASP A 1 320 ? -12.050 -3.013 11.844 1.00 97.25 320 ASP A O 1
ATOM 2534 N N . LYS A 1 321 ? -13.903 -3.382 10.664 1.00 96.38 321 LYS A N 1
ATOM 2535 C CA . LYS A 1 321 ? -13.460 -2.553 9.542 1.00 96.38 321 LYS A CA 1
ATOM 2536 C C . LYS A 1 321 ? -13.366 -1.070 9.914 1.00 96.38 321 LYS A C 1
ATOM 2538 O O . LYS A 1 321 ? -12.636 -0.341 9.255 1.00 96.38 321 LYS A O 1
ATOM 2543 N N . TYR A 1 322 ? -14.090 -0.618 10.933 1.00 95.62 322 TYR A N 1
ATOM 2544 C CA . TYR A 1 322 ? -14.242 0.798 11.237 1.00 95.62 322 TYR A CA 1
ATOM 2545 C C . TYR A 1 322 ? -13.563 1.182 12.549 1.00 95.62 322 TYR A C 1
ATOM 2547 O O . TYR A 1 322 ? -13.892 0.677 13.625 1.00 95.62 322 TYR A O 1
ATOM 2555 N N . LEU A 1 323 ? -12.640 2.140 12.474 1.00 94.12 323 LEU A N 1
ATOM 2556 C CA . LEU A 1 323 ? -11.826 2.552 13.617 1.00 94.12 323 LEU A CA 1
ATOM 2557 C C . LEU A 1 323 ? -12.638 3.137 14.773 1.00 94.12 323 LEU A C 1
ATOM 2559 O O . LEU A 1 323 ? -12.278 2.919 15.926 1.00 94.12 323 LEU A O 1
ATOM 2563 N N . TRP A 1 324 ? -13.746 3.831 14.508 1.00 92.44 324 TRP A N 1
ATOM 2564 C CA . TRP A 1 324 ? -14.609 4.339 15.581 1.00 92.44 324 TRP A CA 1
ATOM 2565 C C . TRP A 1 324 ? -15.283 3.210 16.374 1.00 92.44 324 TRP A C 1
ATOM 2567 O O . TRP A 1 324 ? -15.441 3.340 17.586 1.00 92.44 324 TRP A O 1
ATOM 2577 N N . VAL A 1 325 ? -15.600 2.073 15.737 1.00 95.81 325 VAL A N 1
ATOM 2578 C CA . VAL A 1 325 ? -16.119 0.885 16.438 1.00 95.81 325 VAL A CA 1
ATOM 2579 C C . VAL A 1 325 ? -15.011 0.247 17.275 1.00 95.81 325 VAL A C 1
ATOM 2581 O O . VAL A 1 325 ? -15.221 -0.050 18.450 1.00 95.81 325 VAL A O 1
ATOM 2584 N N . ARG A 1 326 ? -13.797 0.113 16.716 1.00 95.81 326 ARG A N 1
ATOM 2585 C CA . ARG A 1 326 ? -12.622 -0.365 17.472 1.00 95.81 326 ARG A CA 1
ATOM 2586 C C . ARG A 1 326 ? -12.332 0.519 18.685 1.00 95.81 326 ARG A C 1
ATOM 2588 O O . ARG A 1 326 ? -12.064 0.008 19.767 1.00 95.81 326 ARG A O 1
ATOM 2595 N N . ARG A 1 327 ? -12.414 1.842 18.525 1.00 93.56 327 ARG A N 1
ATOM 2596 C CA . ARG A 1 327 ? -12.230 2.826 19.601 1.00 93.56 327 ARG A CA 1
ATOM 2597 C C . ARG A 1 327 ? -13.270 2.673 20.701 1.00 93.56 327 ARG A C 1
ATOM 2599 O O . ARG A 1 327 ? -12.893 2.657 21.868 1.00 93.56 327 ARG A O 1
ATOM 2606 N N . ALA A 1 328 ? -14.547 2.537 20.342 1.00 94.25 328 ALA A N 1
ATOM 2607 C CA . ALA A 1 328 ? -15.606 2.254 21.308 1.00 94.25 328 ALA A CA 1
ATOM 2608 C C . ALA A 1 328 ? -15.319 0.956 22.076 1.00 94.25 328 ALA A C 1
ATOM 2610 O O . ALA A 1 328 ? -15.442 0.920 23.297 1.00 94.25 328 ALA A O 1
ATOM 2611 N N . ALA A 1 329 ? -14.834 -0.083 21.389 1.00 96.12 329 ALA A N 1
ATOM 2612 C CA . ALA A 1 329 ? -14.455 -1.334 22.036 1.00 96.12 329 ALA A CA 1
ATOM 2613 C C . ALA A 1 329 ? -13.262 -1.169 22.994 1.00 96.12 329 ALA A C 1
ATOM 2615 O O . ALA A 1 329 ? -13.313 -1.697 24.101 1.00 96.12 329 ALA A O 1
ATOM 2616 N N . TYR A 1 330 ? -12.233 -0.387 22.643 1.00 95.00 330 TYR A N 1
ATOM 2617 C CA . TYR A 1 330 ? -11.131 -0.070 23.564 1.00 95.00 330 TYR A CA 1
ATOM 2618 C C . TYR A 1 330 ? -11.599 0.713 24.796 1.00 95.00 330 TYR A C 1
ATOM 2620 O O . TYR A 1 330 ? -11.169 0.426 25.913 1.00 95.00 330 TYR A O 1
ATOM 2628 N N . GLU A 1 331 ? -12.502 1.675 24.614 1.00 92.75 331 GLU A N 1
ATOM 2629 C CA . GLU A 1 331 ? -13.08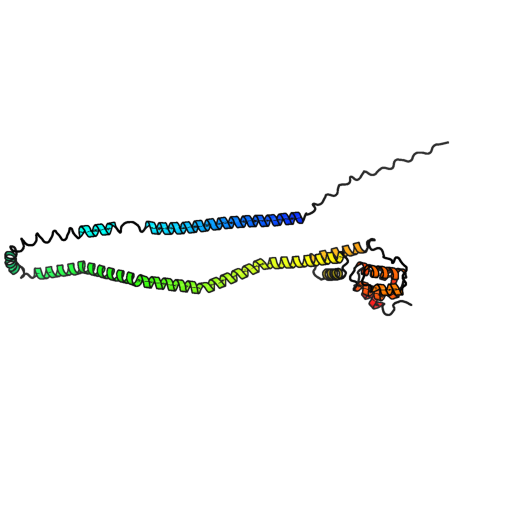4 2.443 25.714 1.00 92.75 331 GLU A CA 1
ATOM 2630 C C . GLU A 1 331 ? -13.914 1.541 26.642 1.00 92.75 331 GLU A C 1
ATOM 2632 O O . GLU A 1 331 ? -13.714 1.547 27.858 1.00 92.75 331 GLU A O 1
ATOM 2637 N N . ALA A 1 332 ? -14.770 0.691 26.071 1.00 94.88 332 ALA A N 1
ATOM 2638 C CA . ALA A 1 332 ? -15.538 -0.310 26.804 1.00 94.88 332 ALA A CA 1
ATOM 2639 C C . ALA A 1 332 ? -14.625 -1.285 27.564 1.00 94.88 332 ALA A C 1
ATOM 2641 O O . ALA A 1 332 ? -14.855 -1.563 28.741 1.00 94.88 332 ALA A O 1
ATOM 2642 N N . LEU A 1 333 ? -13.539 -1.753 26.938 1.00 96.19 333 LEU A N 1
ATOM 2643 C CA . LEU A 1 333 ? -12.539 -2.593 27.595 1.00 96.19 333 LEU A CA 1
ATOM 2644 C C . LEU A 1 333 ? -11.928 -1.882 28.805 1.00 96.19 333 LEU A C 1
ATOM 2646 O O . LEU A 1 333 ? -11.873 -2.477 29.882 1.00 96.19 333 LEU A O 1
ATOM 2650 N N . ARG A 1 334 ? -11.526 -0.610 28.690 1.00 94.06 334 ARG A N 1
ATOM 2651 C CA . ARG A 1 334 ? -11.011 0.161 29.838 1.00 94.06 334 ARG A CA 1
ATOM 2652 C C . ARG A 1 334 ? -12.032 0.255 30.968 1.00 94.06 334 ARG A C 1
ATOM 2654 O O . ARG A 1 334 ? -11.674 0.025 32.121 1.00 94.06 334 ARG A O 1
ATOM 2661 N N . GLN A 1 335 ? -13.292 0.545 30.647 1.00 93.56 335 GLN A N 1
ATOM 2662 C CA . GLN A 1 335 ? -14.362 0.673 31.640 1.00 93.56 335 GLN A CA 1
ATOM 2663 C C . GLN A 1 335 ? -14.662 -0.649 32.360 1.00 93.56 335 GLN A C 1
ATOM 2665 O O . GLN A 1 335 ? -14.859 -0.663 33.574 1.00 93.56 335 GLN A O 1
ATOM 2670 N N . LEU A 1 336 ? -14.675 -1.770 31.635 1.00 95.00 336 LEU A N 1
ATOM 2671 C CA . LEU A 1 336 ? -15.051 -3.076 32.185 1.00 95.00 336 LEU A CA 1
ATOM 2672 C C . LEU A 1 336 ? -13.906 -3.774 32.932 1.00 95.00 336 LEU A C 1
ATOM 2674 O O . LEU A 1 336 ? -14.153 -4.541 33.868 1.00 95.00 336 LEU A O 1
ATOM 2678 N N . THR A 1 337 ? -12.660 -3.518 32.528 1.00 94.94 337 THR A N 1
ATOM 2679 C CA . THR A 1 337 ? -11.458 -4.197 33.050 1.00 94.94 337 THR A CA 1
ATOM 2680 C C . THR A 1 337 ? -10.636 -3.339 34.011 1.00 94.94 337 THR A C 1
ATOM 2682 O O . THR A 1 337 ? -9.723 -3.855 34.658 1.00 94.94 337 THR A O 1
ATOM 2685 N N . ASN A 1 338 ? -10.941 -2.038 34.108 1.00 93.69 338 ASN A N 1
ATOM 2686 C CA . ASN A 1 338 ? -10.168 -1.027 34.836 1.00 93.69 338 ASN A CA 1
ATOM 2687 C C . ASN A 1 338 ? -8.693 -0.910 34.397 1.00 93.69 338 ASN A C 1
ATOM 2689 O O . ASN A 1 338 ? -7.877 -0.335 35.122 1.00 93.69 338 ASN A O 1
ATOM 2693 N N . GLN A 1 339 ? -8.327 -1.436 33.224 1.00 94.44 339 GLN A N 1
ATOM 2694 C CA . GLN A 1 339 ? -6.990 -1.249 32.662 1.00 94.44 339 GLN A CA 1
ATOM 2695 C C . GLN A 1 339 ? -6.838 0.161 32.079 1.00 94.44 339 GLN A C 1
ATOM 2697 O O . GLN A 1 339 ? -7.799 0.772 31.611 1.00 94.44 339 GLN A O 1
ATOM 2702 N N . LYS A 1 340 ? -5.606 0.677 32.085 1.00 91.44 340 LYS A N 1
ATOM 2703 C CA . LYS A 1 340 ? -5.261 2.024 31.593 1.00 91.44 340 LYS A CA 1
ATOM 2704 C C . LYS A 1 340 ? -4.456 1.995 30.291 1.00 91.44 340 LYS A C 1
ATOM 2706 O O . LYS A 1 340 ? -3.667 2.900 30.039 1.00 91.44 340 LYS A O 1
ATOM 2711 N N . PHE A 1 341 ? -4.612 0.943 29.492 1.00 91.44 341 PHE A N 1
ATOM 2712 C CA . PHE A 1 341 ? -3.960 0.864 28.187 1.00 91.44 341 PHE A CA 1
ATOM 2713 C C . PHE A 1 341 ? -4.513 1.942 27.256 1.00 91.44 341 PHE A C 1
ATOM 2715 O O . PHE A 1 341 ? -5.708 2.241 27.277 1.00 91.44 341 PHE A O 1
ATOM 2722 N N . GLU A 1 342 ? -3.641 2.525 26.442 1.00 82.56 342 GLU A N 1
ATOM 2723 C CA . GLU A 1 342 ? -4.047 3.515 25.450 1.00 82.56 342 GLU A CA 1
ATOM 2724 C C . GLU A 1 342 ? -4.940 2.873 24.376 1.00 82.56 342 GLU A C 1
ATOM 2726 O O . GLU A 1 342 ? -4.853 1.673 24.083 1.00 82.56 342 GLU A O 1
ATOM 2731 N N . ASN A 1 343 ? -5.801 3.686 23.762 1.00 79.69 343 ASN A N 1
ATOM 2732 C CA . ASN A 1 343 ? -6.592 3.253 22.614 1.00 79.69 343 ASN A CA 1
ATOM 2733 C C . ASN A 1 343 ? -5.654 2.816 21.473 1.00 79.69 343 ASN A C 1
ATOM 2735 O O . ASN A 1 343 ? -4.578 3.385 21.300 1.00 79.69 343 ASN A O 1
ATOM 2739 N N . PHE A 1 344 ? -6.063 1.810 20.692 1.00 84.75 344 PHE A N 1
ATOM 2740 C CA . PHE A 1 344 ? -5.293 1.263 19.559 1.00 84.75 344 PHE A CA 1
ATOM 2741 C C . PHE A 1 344 ? -3.977 0.550 19.914 1.00 84.75 344 PHE A C 1
ATOM 2743 O O . PHE A 1 344 ? -3.213 0.180 19.022 1.00 84.75 344 PHE A O 1
ATOM 2750 N N . ARG A 1 345 ? -3.737 0.251 21.200 1.00 85.75 345 ARG A N 1
ATOM 2751 C CA . ARG A 1 345 ? -2.668 -0.654 21.658 1.00 85.75 345 ARG A CA 1
ATOM 2752 C C . ARG A 1 345 ? -3.108 -2.110 21.618 1.00 85.75 345 ARG A C 1
ATOM 2754 O O . ARG A 1 345 ? -3.285 -2.767 22.646 1.00 85.75 345 ARG A O 1
ATOM 2761 N N . GLN A 1 346 ? -3.323 -2.600 20.400 1.00 89.12 346 GLN A N 1
ATOM 2762 C CA . GLN A 1 346 ? -3.769 -3.967 20.129 1.00 89.12 346 GLN A CA 1
ATOM 2763 C C . GLN A 1 346 ? -2.861 -5.016 20.795 1.00 89.12 346 GLN A C 1
ATOM 2765 O O . GLN A 1 346 ? -3.340 -5.994 21.365 1.00 89.12 346 GLN A O 1
ATOM 2770 N N . ASP A 1 347 ? -1.552 -4.768 20.787 1.00 91.25 347 ASP A N 1
ATOM 2771 C CA . ASP A 1 347 ? -0.521 -5.584 21.424 1.00 91.25 347 ASP A CA 1
ATOM 2772 C C . ASP A 1 347 ? -0.744 -5.751 22.936 1.00 91.25 347 ASP A C 1
ATOM 2774 O O . ASP A 1 347 ? -0.692 -6.868 23.457 1.00 91.25 347 ASP A O 1
ATOM 2778 N N . GLN A 1 348 ? -1.029 -4.651 23.638 1.00 94.12 348 GLN A N 1
ATOM 2779 C CA . GLN A 1 348 ? -1.231 -4.655 25.088 1.00 94.12 348 GLN A CA 1
ATOM 2780 C C . GLN A 1 348 ? -2.522 -5.375 25.470 1.00 94.12 348 GLN A C 1
ATOM 2782 O O . GLN A 1 348 ? -2.511 -6.218 26.367 1.00 94.12 348 GLN A O 1
ATOM 2787 N N . TRP A 1 349 ? -3.612 -5.085 24.757 1.00 95.44 349 TRP A N 1
ATOM 2788 C CA . TRP A 1 349 ? -4.910 -5.710 25.003 1.00 95.44 349 TRP A CA 1
ATOM 2789 C C . TRP A 1 349 ? -4.903 -7.206 24.720 1.00 95.44 349 TRP A C 1
ATOM 2791 O O . TRP A 1 349 ? -5.394 -7.972 25.545 1.00 95.44 349 TRP A O 1
ATOM 2801 N N . ASN A 1 350 ? -4.290 -7.638 23.615 1.00 95.19 350 ASN A N 1
ATOM 2802 C CA . ASN A 1 350 ? -4.171 -9.060 23.302 1.00 95.19 350 ASN A CA 1
ATOM 2803 C C . ASN A 1 350 ? -3.308 -9.783 24.337 1.00 95.19 350 ASN A C 1
ATOM 2805 O O . ASN A 1 350 ? -3.701 -10.832 24.837 1.00 95.19 350 ASN A O 1
ATOM 2809 N N . LYS A 1 351 ? -2.168 -9.201 24.733 1.00 96.62 351 LYS A N 1
ATOM 2810 C CA . LYS A 1 351 ? -1.319 -9.782 25.780 1.00 96.62 351 LYS A CA 1
ATOM 2811 C C . LYS A 1 351 ? -2.056 -9.899 27.116 1.00 96.62 351 LYS A C 1
ATOM 2813 O O . LYS A 1 351 ? -1.950 -10.928 27.777 1.00 96.62 351 LYS A O 1
ATOM 2818 N N . TRP A 1 352 ? -2.791 -8.862 27.511 1.00 96.44 352 TRP A N 1
ATOM 2819 C CA . TRP A 1 352 ? -3.609 -8.890 28.721 1.00 96.44 352 TRP A CA 1
ATOM 2820 C C . TRP A 1 352 ? -4.707 -9.952 28.626 1.00 96.44 352 TRP A C 1
ATOM 2822 O O . TRP A 1 352 ? -4.886 -10.727 29.563 1.00 96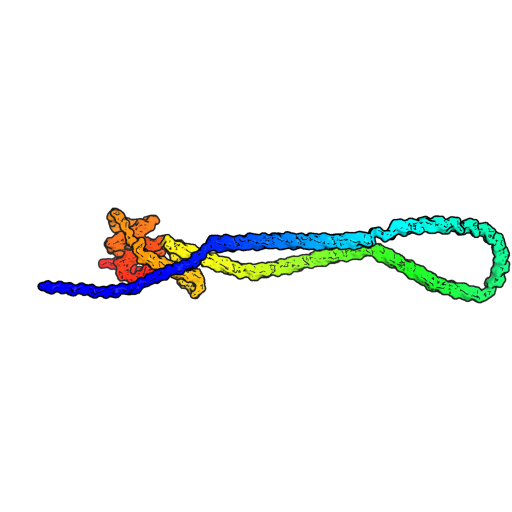.44 352 TRP A O 1
ATOM 2832 N N . TRP A 1 353 ? -5.403 -10.034 27.492 1.00 97.12 353 TRP A N 1
ATOM 2833 C CA . TRP A 1 353 ? -6.475 -11.003 27.293 1.00 97.12 353 TRP A CA 1
ATOM 2834 C C . TRP A 1 353 ? -5.968 -12.441 27.404 1.00 97.12 353 TRP A C 1
ATOM 2836 O O . TRP A 1 353 ? -6.533 -13.228 28.157 1.00 97.12 353 TRP A O 1
ATOM 2846 N N . GLU A 1 354 ? -4.844 -12.764 26.764 1.00 96.94 354 GLU A N 1
ATOM 2847 C CA . GLU A 1 354 ? -4.231 -14.094 26.853 1.00 96.94 354 GLU A CA 1
ATOM 2848 C C . GLU A 1 354 ? -3.892 -14.511 28.293 1.00 96.94 354 GLU A C 1
ATOM 2850 O O . GLU A 1 354 ? -3.978 -15.689 28.628 1.00 96.94 354 GLU A O 1
ATOM 2855 N N . GLN A 1 355 ? -3.557 -13.554 29.161 1.00 96.44 355 GLN A N 1
ATOM 2856 C CA . GLN A 1 355 ? -3.241 -13.809 30.570 1.00 96.44 355 GLN A CA 1
ATOM 2857 C C . GLN A 1 355 ? -4.479 -13.959 31.466 1.00 96.44 355 GLN A C 1
ATOM 2859 O O . GLN A 1 355 ? -4.373 -14.539 32.544 1.00 96.44 355 GLN A O 1
ATOM 2864 N N . ASN A 1 356 ? -5.633 -13.422 31.057 1.00 96.19 356 ASN A N 1
ATOM 2865 C CA . ASN A 1 356 ? -6.822 -13.305 31.911 1.00 96.19 356 ASN A CA 1
ATOM 2866 C C . ASN A 1 356 ? -8.032 -14.101 31.397 1.00 96.19 356 ASN A C 1
ATOM 2868 O O . ASN A 1 356 ? -9.001 -14.261 32.133 1.00 96.19 356 ASN A O 1
ATOM 2872 N N . LYS A 1 357 ? -8.000 -14.616 30.163 1.00 95.38 357 LYS A N 1
ATOM 2873 C CA . LYS A 1 357 ? -9.155 -15.272 29.528 1.00 95.38 357 LYS A CA 1
ATOM 2874 C C . LYS A 1 357 ? -9.710 -16.472 30.302 1.00 95.38 357 LYS A C 1
ATOM 2876 O O . LYS A 1 357 ? -10.916 -16.669 30.302 1.00 95.38 357 LYS A O 1
ATOM 2881 N N . GLU A 1 358 ? -8.860 -17.223 31.003 1.00 95.12 358 GLU A N 1
ATOM 2882 C CA . GLU A 1 358 ? -9.266 -18.406 31.785 1.00 95.12 358 GLU A CA 1
ATOM 2883 C C . GLU A 1 358 ? -10.006 -18.047 33.087 1.00 95.12 358 GLU A C 1
ATOM 2885 O O . GLU A 1 358 ? -10.733 -18.865 33.645 1.00 95.12 358 GLU A O 1
ATOM 2890 N N . SER A 1 359 ? -9.817 -16.826 33.594 1.00 92.75 359 SER A N 1
ATOM 2891 C CA . SER A 1 359 ? -10.428 -16.333 34.834 1.00 92.75 359 SER A CA 1
ATOM 2892 C C . SER A 1 359 ? -11.512 -15.279 34.589 1.00 92.75 359 SER A C 1
ATOM 2894 O O . SER A 1 359 ? -12.007 -14.672 35.543 1.00 92.75 359 SER A O 1
ATOM 2896 N N . TRP A 1 360 ? -11.893 -15.061 33.324 1.00 92.00 360 TRP A N 1
ATOM 2897 C CA . TRP A 1 360 ? -12.848 -14.037 32.917 1.00 92.00 360 TRP A CA 1
ATOM 2898 C C . TRP A 1 360 ? -14.204 -14.632 32.482 1.00 92.00 360 TRP A C 1
ATOM 2900 O O . TRP A 1 360 ? -14.220 -15.609 31.736 1.00 92.00 360 TRP A O 1
ATOM 2910 N N . PRO A 1 361 ? -15.352 -14.024 32.848 1.00 87.50 361 PRO A N 1
ATOM 2911 C CA . PRO A 1 361 ? -15.496 -12.887 33.756 1.00 87.50 361 PRO A CA 1
ATOM 2912 C C . PRO A 1 361 ? -15.225 -13.294 35.217 1.00 87.50 361 PRO A C 1
ATOM 2914 O O . PRO A 1 361 ? -15.521 -14.425 35.603 1.00 87.50 361 PRO A O 1
ATOM 2917 N N . PRO A 1 362 ? -14.677 -12.388 36.048 1.00 82.69 362 PRO A N 1
ATOM 2918 C CA . PRO A 1 362 ? -14.527 -12.657 37.472 1.00 82.69 362 PRO A CA 1
ATOM 2919 C C . PRO A 1 362 ? -15.909 -12.885 38.101 1.00 82.69 362 PRO A C 1
ATOM 2921 O O . PRO A 1 362 ? -16.849 -12.152 37.781 1.00 82.69 362 PRO A O 1
ATOM 2924 N N . LYS A 1 363 ? -16.008 -13.915 38.951 1.00 71.31 363 LYS A N 1
ATOM 2925 C CA . LYS A 1 363 ? -17.237 -14.301 39.665 1.00 71.31 363 LYS A CA 1
ATOM 2926 C C . LYS A 1 363 ? -17.788 -13.196 40.556 1.00 71.31 363 LYS A C 1
ATOM 2928 O O . LYS A 1 363 ? -16.968 -12.441 41.130 1.00 71.31 363 LYS A O 1
#

pLDDT: mean 78.58, std 17.47, range [40.09, 97.38]